Protein AF-A0A699S952-F1 (afdb_monomer_lite)

Foldseek 3Di:
DAQDPQDRQKDWDFAFQPDPGTFTAIFRAPPDDPPFDFDKAFAQDWWDFLDDDIDGDHWDADRNHTHRTYTDDCRRRHNDDDPNGTDTDDDPDDRNPDVCVVVVNDDDDDDDDDDDPVQPLCVDPVSVVVVCCVVVVDDDDDFDQVLQVPSDKDKAFDDQQDWFQFLVRDIDGHHRRFIFIHHPVRHGQARPPPTGGNRGD

Radius of gyration: 27.4 Å; chains: 1; bounding box: 62×29×68 Å

Structure (mmCIF, N/CA/C/O backbone):
data_AF-A0A699S952-F1
#
_entry.id   AF-A0A699S952-F1
#
loop_
_atom_site.group_PDB
_atom_site.id
_atom_site.type_symbol
_atom_site.label_atom_id
_atom_site.label_alt_id
_atom_site.label_comp_id
_atom_site.label_asym_id
_atom_site.label_entity_id
_atom_site.label_seq_id
_atom_site.pdbx_PDB_ins_code
_atom_site.Cartn_x
_atom_site.Cartn_y
_atom_site.Cartn_z
_atom_site.occupancy
_atom_site.B_iso_or_equiv
_atom_site.auth_seq_id
_atom_site.auth_comp_id
_atom_site.auth_asym_id
_atom_site.auth_atom_id
_atom_site.pdbx_PDB_model_num
ATOM 1 N N . CYS A 1 1 ? 8.117 -4.178 -30.382 1.00 77.56 1 CYS A N 1
ATOM 2 C CA . CYS A 1 1 ? 9.425 -4.611 -29.853 1.00 77.56 1 CYS A CA 1
ATOM 3 C C . CYS A 1 1 ? 10.262 -4.989 -31.058 1.00 77.56 1 CYS A C 1
ATOM 5 O O . CYS A 1 1 ? 9.908 -5.936 -31.749 1.00 77.56 1 CYS A O 1
ATOM 7 N N . GLU A 1 2 ? 11.278 -4.193 -31.359 1.00 83.31 2 GLU A N 1
ATOM 8 C CA . GLU A 1 2 ? 12.181 -4.394 -32.491 1.00 83.31 2 GLU A CA 1
ATOM 9 C C . GLU A 1 2 ? 13.610 -4.509 -31.973 1.00 83.31 2 GLU A C 1
ATOM 11 O O . GLU A 1 2 ? 13.933 -3.999 -30.901 1.00 83.31 2 GLU A O 1
ATOM 16 N N . ARG A 1 3 ? 14.484 -5.197 -32.705 1.00 81.38 3 ARG A N 1
ATOM 17 C CA . ARG A 1 3 ? 15.882 -5.331 -32.291 1.00 81.38 3 ARG A CA 1
ATOM 18 C C . ARG A 1 3 ? 16.623 -4.020 -32.544 1.00 81.38 3 ARG A C 1
ATOM 20 O O . ARG A 1 3 ? 16.385 -3.366 -33.556 1.00 81.38 3 ARG A O 1
ATOM 27 N N . HIS A 1 4 ? 17.502 -3.628 -31.627 1.00 77.00 4 HIS A N 1
ATOM 28 C CA . HIS A 1 4 ? 18.235 -2.375 -31.758 1.00 77.00 4 HIS A CA 1
ATOM 29 C C . HIS A 1 4 ? 19.193 -2.439 -32.968 1.00 77.00 4 HIS A C 1
ATOM 31 O O . HIS A 1 4 ? 19.982 -3.382 -33.049 1.00 77.00 4 HIS A O 1
ATOM 37 N N . PRO A 1 5 ? 19.185 -1.445 -33.879 1.00 73.88 5 PRO A N 1
ATOM 38 C CA . PRO A 1 5 ? 20.000 -1.469 -35.099 1.00 73.88 5 PRO A CA 1
ATOM 39 C C . PRO A 1 5 ? 21.510 -1.502 -34.810 1.00 73.88 5 PRO A C 1
ATOM 41 O O . PRO A 1 5 ? 22.248 -2.212 -35.481 1.00 73.88 5 PRO A O 1
ATOM 44 N N . ASP A 1 6 ? 21.952 -0.805 -33.757 1.00 73.94 6 ASP A N 1
ATOM 45 C CA . ASP A 1 6 ? 23.373 -0.699 -33.374 1.00 73.94 6 ASP A CA 1
ATOM 46 C C . ASP A 1 6 ? 23.796 -1.572 -32.163 1.00 73.94 6 ASP A C 1
ATOM 48 O O . ASP A 1 6 ? 24.836 -1.330 -31.531 1.00 73.94 6 ASP A O 1
ATOM 52 N N . ALA A 1 7 ? 22.980 -2.561 -31.759 1.00 74.00 7 ALA A N 1
ATOM 53 C CA . ALA A 1 7 ? 23.300 -3.420 -30.613 1.00 74.00 7 ALA A CA 1
ATOM 54 C C . ALA A 1 7 ? 22.602 -4.789 -30.628 1.00 74.00 7 ALA A C 1
ATOM 56 O O . ALA A 1 7 ? 21.398 -4.894 -30.414 1.00 74.00 7 ALA A O 1
ATOM 57 N N . ASP A 1 8 ? 23.393 -5.861 -30.711 1.00 71.75 8 ASP A N 1
ATOM 58 C CA . ASP A 1 8 ? 22.876 -7.234 -30.817 1.00 71.75 8 ASP A CA 1
ATOM 59 C C . ASP A 1 8 ? 22.094 -7.729 -29.593 1.00 71.75 8 ASP A C 1
ATOM 61 O O . ASP A 1 8 ? 21.298 -8.659 -29.718 1.00 71.75 8 ASP A O 1
ATOM 65 N N . LYS A 1 9 ? 22.321 -7.141 -28.412 1.00 79.75 9 LYS A N 1
ATOM 66 C CA . LYS A 1 9 ? 21.704 -7.553 -27.136 1.00 79.75 9 LYS A CA 1
ATOM 67 C C . LYS A 1 9 ? 20.637 -6.585 -26.615 1.00 79.75 9 LYS A C 1
ATOM 69 O O . LYS A 1 9 ? 20.183 -6.758 -25.492 1.00 79.75 9 LYS A O 1
ATOM 74 N N . LEU A 1 10 ? 20.275 -5.554 -27.382 1.00 85.75 10 LEU A N 1
ATOM 75 C CA . LEU A 1 10 ? 19.275 -4.570 -26.966 1.00 85.75 10 LEU A CA 1
ATOM 76 C C . LEU A 1 10 ? 18.056 -4.618 -27.884 1.00 85.75 10 LEU A C 1
ATOM 78 O O . LEU A 1 10 ? 18.164 -4.864 -29.087 1.00 85.75 10 LEU A O 1
ATOM 82 N N . SER A 1 11 ? 16.906 -4.316 -27.301 1.00 86.56 11 SER A N 1
ATOM 83 C CA . SER A 1 11 ? 15.621 -4.215 -27.976 1.00 86.56 11 SER A CA 1
ATOM 84 C C . SER A 1 11 ? 15.061 -2.807 -27.804 1.00 86.56 11 SER A C 1
ATOM 86 O O . SER A 1 11 ? 15.082 -2.236 -26.712 1.00 86.56 11 SER A O 1
ATOM 88 N N . LEU A 1 12 ? 14.546 -2.250 -28.894 1.00 88.94 12 LEU A N 1
ATOM 89 C CA . LEU A 1 12 ? 13.754 -1.032 -28.915 1.00 88.94 12 LEU A CA 1
ATOM 90 C C . LEU A 1 12 ? 12.292 -1.388 -28.665 1.00 88.94 12 LEU A C 1
ATOM 92 O O . LEU A 1 12 ? 11.650 -2.111 -29.434 1.00 88.94 12 LEU A O 1
ATOM 96 N N . THR A 1 13 ? 11.760 -0.881 -27.561 1.00 90.25 13 THR A N 1
ATOM 97 C CA . THR A 1 13 ? 10.376 -1.111 -27.160 1.00 90.25 13 THR A CA 1
ATOM 98 C C . THR A 1 13 ? 9.594 0.189 -27.177 1.00 90.25 13 THR A C 1
ATOM 100 O O . THR A 1 13 ? 10.124 1.263 -26.896 1.00 90.25 13 THR A O 1
ATOM 103 N N . THR A 1 14 ? 8.325 0.075 -27.545 1.00 90.06 14 THR A N 1
ATOM 104 C CA . THR A 1 14 ? 7.350 1.160 -27.505 1.00 90.06 14 THR A CA 1
ATOM 105 C C . THR A 1 14 ? 6.327 0.745 -26.464 1.00 90.06 14 THR A C 1
ATOM 107 O O . THR A 1 14 ? 5.677 -0.285 -26.643 1.00 90.06 14 THR A O 1
ATOM 110 N N . VAL A 1 15 ? 6.262 1.476 -25.354 1.00 90.31 15 VAL A N 1
ATOM 111 C CA . VAL A 1 15 ? 5.496 1.081 -24.168 1.00 90.31 15 VAL A CA 1
ATOM 112 C C . VAL A 1 15 ? 4.398 2.105 -23.908 1.00 90.31 15 VAL A C 1
ATOM 114 O O . VAL A 1 15 ? 4.660 3.309 -23.857 1.00 90.31 15 VAL A O 1
ATOM 117 N N . ALA A 1 16 ? 3.163 1.624 -23.772 1.00 89.69 16 ALA A N 1
ATOM 118 C CA . ALA A 1 16 ? 2.028 2.436 -23.361 1.00 89.69 16 ALA A CA 1
ATOM 119 C C . ALA A 1 16 ? 2.053 2.584 -21.834 1.00 89.69 16 ALA A C 1
ATOM 121 O O . ALA A 1 16 ? 2.090 1.594 -21.110 1.00 89.69 16 ALA A O 1
ATOM 122 N N . VAL A 1 17 ? 2.080 3.824 -21.350 1.00 86.12 17 VAL A N 1
ATOM 123 C CA . VAL A 1 17 ? 2.187 4.155 -19.915 1.00 86.12 17 VAL A CA 1
ATOM 124 C C . VAL A 1 17 ? 0.993 4.981 -19.424 1.00 86.12 17 VAL A C 1
ATOM 126 O O . VAL A 1 17 ? 1.075 5.613 -18.379 1.00 86.12 17 VAL A O 1
ATOM 129 N N . GLY A 1 18 ? -0.104 5.000 -20.189 1.00 83.25 18 GLY A N 1
ATOM 130 C CA . GLY A 1 18 ? -1.289 5.827 -19.924 1.00 83.25 18 GLY A CA 1
ATOM 131 C C . GLY A 1 18 ? -1.237 7.248 -20.508 1.00 83.25 18 GLY A C 1
ATOM 132 O O . GLY A 1 18 ? -2.235 7.957 -20.443 1.00 83.25 18 GLY A O 1
ATOM 133 N N . ASP A 1 19 ? -0.111 7.652 -21.107 1.00 81.69 19 ASP A N 1
ATOM 134 C CA . ASP A 1 19 ? 0.025 8.908 -21.864 1.00 81.69 19 ASP A CA 1
ATOM 135 C C . ASP A 1 19 ? -0.625 8.812 -23.265 1.00 81.69 19 ASP A C 1
ATOM 137 O O . ASP A 1 19 ? -0.704 7.727 -23.846 1.00 81.69 19 ASP A O 1
ATOM 141 N N . ASP A 1 20 ? -0.982 9.960 -23.866 1.00 77.38 20 ASP A N 1
ATOM 142 C CA . ASP A 1 20 ? -1.523 10.053 -25.242 1.00 77.38 20 ASP A CA 1
ATOM 143 C C . ASP A 1 20 ? -0.578 9.484 -26.319 1.00 77.38 20 ASP A C 1
ATOM 145 O O . ASP A 1 20 ? -1.016 9.075 -27.396 1.00 77.38 20 ASP A O 1
ATOM 149 N N . MET A 1 21 ? 0.734 9.474 -26.053 1.00 82.06 21 MET A N 1
ATOM 150 C CA . MET A 1 21 ? 1.743 8.911 -26.950 1.00 82.06 21 MET A CA 1
ATOM 151 C C . MET A 1 21 ? 2.579 7.854 -26.226 1.00 82.06 21 MET A C 1
ATOM 153 O O . MET A 1 21 ? 3.074 8.112 -25.125 1.00 82.06 21 MET A O 1
ATOM 157 N N . PRO A 1 22 ? 2.806 6.683 -26.845 1.00 86.44 22 PRO A N 1
ATOM 158 C CA . PRO A 1 22 ? 3.628 5.652 -26.242 1.00 86.44 22 PRO A CA 1
ATOM 159 C C . PRO A 1 22 ? 5.099 6.082 -26.203 1.00 86.44 22 PRO A C 1
ATOM 161 O O . PRO A 1 22 ? 5.612 6.744 -27.109 1.00 86.44 22 PRO A O 1
ATOM 164 N N . ARG A 1 23 ? 5.795 5.671 -25.145 1.00 89.00 23 ARG A N 1
ATOM 165 C CA . ARG A 1 23 ? 7.185 6.046 -24.869 1.00 89.00 23 ARG A CA 1
ATOM 166 C C . ARG A 1 23 ? 8.142 5.053 -25.518 1.00 89.00 23 ARG A C 1
ATOM 168 O O . ARG A 1 23 ? 7.885 3.848 -25.516 1.00 89.00 23 ARG A O 1
ATOM 175 N N . GLN A 1 24 ? 9.269 5.538 -26.036 1.00 89.44 24 GLN A N 1
ATOM 176 C CA . GLN A 1 24 ? 10.353 4.665 -26.492 1.00 89.44 24 GLN A CA 1
ATOM 177 C C . GLN A 1 24 ? 11.277 4.328 -25.319 1.00 89.44 24 GLN A C 1
ATOM 179 O O . GLN A 1 24 ? 11.798 5.225 -24.655 1.00 89.44 24 GLN A O 1
ATOM 184 N N . ILE A 1 25 ? 11.486 3.036 -25.072 1.00 91.31 25 ILE A N 1
ATOM 185 C CA . ILE A 1 25 ? 12.354 2.531 -24.006 1.00 91.31 25 ILE A CA 1
ATOM 186 C C . ILE A 1 25 ? 13.262 1.443 -24.577 1.00 91.31 25 ILE A C 1
ATOM 188 O O . ILE A 1 25 ? 12.811 0.532 -25.277 1.00 91.31 25 ILE A O 1
ATOM 192 N N . VAL A 1 26 ? 14.555 1.537 -24.284 1.00 90.12 26 VAL A N 1
ATOM 193 C CA . VAL A 1 26 ? 15.535 0.516 -24.664 1.00 90.12 26 VAL A CA 1
ATOM 194 C C . VAL A 1 26 ? 15.631 -0.503 -23.532 1.00 90.12 26 VAL A C 1
ATOM 196 O O . VAL A 1 26 ? 15.902 -0.136 -22.392 1.00 90.12 26 VAL A O 1
ATOM 199 N N . CYS A 1 27 ? 15.435 -1.783 -23.840 1.00 89.12 27 CYS A N 1
ATOM 200 C CA . CYS A 1 27 ? 15.526 -2.870 -22.867 1.00 89.12 27 CYS A CA 1
ATOM 201 C C . CYS A 1 27 ? 16.525 -3.931 -23.345 1.00 89.12 27 CYS A C 1
ATOM 203 O O . CYS A 1 27 ? 16.523 -4.309 -24.515 1.00 89.12 27 CYS A O 1
ATOM 205 N N . GLY A 1 28 ? 17.389 -4.403 -22.445 1.00 87.50 28 GLY A N 1
ATOM 206 C CA . GLY A 1 28 ? 18.362 -5.468 -22.720 1.00 87.50 28 GLY A CA 1
ATOM 207 C C . GLY A 1 28 ? 17.984 -6.834 -22.146 1.00 87.50 28 GLY A C 1
ATOM 208 O O . GLY A 1 28 ? 18.781 -7.766 -22.237 1.00 87.50 28 GLY A O 1
ATOM 209 N N . ALA A 1 29 ? 16.814 -6.958 -21.517 1.00 88.31 29 ALA A N 1
ATOM 210 C CA . ALA A 1 29 ? 16.422 -8.194 -20.857 1.00 88.31 29 ALA A CA 1
ATOM 211 C C . ALA A 1 29 ? 16.074 -9.286 -21.882 1.00 88.31 29 ALA A C 1
ATOM 213 O O . ALA A 1 29 ? 15.391 -9.010 -22.871 1.00 88.31 29 ALA A O 1
ATOM 214 N N . PRO A 1 30 ? 16.502 -10.540 -21.659 1.00 86.38 30 PRO A N 1
ATOM 215 C CA . PRO A 1 30 ? 16.327 -11.621 -22.630 1.00 86.38 30 PRO A CA 1
ATOM 216 C C . PRO A 1 30 ? 14.861 -12.040 -22.816 1.00 86.38 30 PRO A C 1
ATOM 218 O O . PRO A 1 30 ? 14.524 -12.649 -23.826 1.00 86.38 30 PRO A O 1
ATOM 221 N N . ASN A 1 31 ? 13.995 -11.722 -21.852 1.00 89.44 31 ASN A N 1
ATOM 222 C CA . ASN A 1 31 ? 12.581 -12.087 -21.825 1.00 89.44 31 ASN A CA 1
ATOM 223 C C . ASN A 1 31 ? 11.636 -10.984 -22.339 1.00 89.44 31 ASN A C 1
ATOM 225 O O . ASN A 1 31 ? 10.421 -11.170 -22.267 1.00 89.44 31 ASN A O 1
ATOM 229 N N . VAL A 1 32 ? 12.159 -9.861 -22.853 1.00 89.62 32 VAL A N 1
ATOM 230 C CA . VAL A 1 32 ? 11.332 -8.756 -23.365 1.00 89.62 32 VAL A CA 1
ATOM 231 C C . VAL A 1 32 ? 10.672 -9.111 -24.702 1.00 89.62 32 VAL A C 1
ATOM 233 O O . VAL A 1 32 ? 11.340 -9.425 -25.687 1.00 89.62 32 VAL A O 1
ATOM 236 N N . ALA A 1 33 ? 9.344 -9.027 -24.760 1.00 88.19 33 ALA A N 1
ATOM 237 C CA . ALA A 1 33 ? 8.546 -9.353 -25.938 1.00 88.19 33 ALA A CA 1
ATOM 238 C C . ALA A 1 33 ? 7.365 -8.385 -26.120 1.00 88.19 33 ALA A C 1
ATOM 240 O O . ALA A 1 33 ? 6.936 -7.696 -25.197 1.00 88.19 33 ALA A O 1
ATOM 241 N N . ALA A 1 34 ? 6.838 -8.310 -27.345 1.00 89.38 34 ALA A N 1
ATOM 242 C CA . ALA A 1 34 ? 5.641 -7.518 -27.620 1.00 89.38 34 ALA A CA 1
ATOM 243 C C . ALA A 1 34 ? 4.398 -8.155 -26.969 1.00 89.38 34 ALA A C 1
ATOM 245 O O . ALA A 1 34 ? 4.268 -9.376 -26.965 1.00 89.38 34 ALA A O 1
ATOM 246 N N . GLY A 1 35 ? 3.485 -7.325 -26.457 1.00 87.44 35 GLY A N 1
ATOM 247 C CA . GLY A 1 35 ? 2.235 -7.772 -25.825 1.00 87.44 35 GLY A CA 1
ATOM 248 C C . GLY A 1 35 ? 2.337 -8.095 -24.330 1.00 87.44 35 GLY A C 1
ATOM 249 O O . GLY A 1 35 ? 1.344 -8.495 -23.736 1.00 87.44 35 GLY A O 1
ATOM 250 N N . GLN A 1 36 ? 3.506 -7.914 -23.712 1.00 91.06 36 GLN A N 1
ATOM 251 C CA . GLN A 1 36 ? 3.684 -8.086 -22.269 1.00 91.06 36 GLN A CA 1
ATOM 252 C C . GLN A 1 36 ? 3.221 -6.846 -21.498 1.00 91.06 36 GLN A C 1
ATOM 254 O O . GLN A 1 36 ? 3.496 -5.718 -21.911 1.00 91.06 36 GLN A O 1
ATOM 259 N N . ARG A 1 37 ? 2.584 -7.059 -20.342 1.00 90.56 37 ARG A N 1
ATOM 260 C CA . ARG A 1 37 ? 2.402 -6.018 -19.323 1.00 90.56 37 ARG A CA 1
ATOM 261 C C . ARG A 1 37 ? 3.640 -5.998 -18.438 1.00 90.56 37 ARG A C 1
ATOM 263 O O . ARG A 1 37 ? 4.102 -7.049 -17.999 1.00 90.56 37 ARG A O 1
ATOM 270 N N . VAL A 1 38 ? 4.202 -4.818 -18.216 1.00 92.06 38 VAL A N 1
ATOM 271 C CA . VAL A 1 38 ? 5.496 -4.656 -17.544 1.00 92.06 38 VAL A CA 1
ATOM 272 C C . VAL A 1 38 ? 5.463 -3.464 -16.599 1.00 92.06 38 VAL A C 1
ATOM 274 O O . VAL A 1 38 ? 4.674 -2.538 -16.784 1.00 92.06 38 VAL A O 1
ATOM 277 N N . VAL A 1 39 ? 6.352 -3.466 -15.608 1.00 91.62 39 VAL A N 1
ATOM 278 C CA . VAL A 1 39 ? 6.568 -2.304 -14.738 1.00 91.62 39 VAL A CA 1
ATOM 279 C C . VAL A 1 39 ? 7.535 -1.340 -15.420 1.00 91.62 39 VAL A C 1
ATOM 281 O O . VAL A 1 39 ? 8.622 -1.737 -15.841 1.00 91.62 39 VAL A O 1
ATOM 284 N N . VAL A 1 40 ? 7.146 -0.069 -15.521 1.00 92.50 40 VAL A N 1
ATOM 285 C CA . VAL A 1 40 ? 7.959 0.984 -16.143 1.00 92.50 40 VAL A CA 1
ATOM 286 C C . VAL A 1 40 ? 8.291 2.067 -15.126 1.00 92.50 40 VAL A C 1
ATOM 288 O O . VAL A 1 40 ? 7.396 2.670 -14.537 1.00 92.50 40 VAL A O 1
ATOM 291 N N . ALA A 1 41 ? 9.577 2.371 -14.978 1.00 91.75 41 ALA A N 1
ATOM 292 C CA . ALA A 1 41 ? 10.049 3.551 -14.272 1.00 91.75 41 ALA A CA 1
ATOM 293 C C . ALA A 1 41 ? 10.219 4.718 -15.254 1.00 91.75 41 ALA A C 1
ATOM 295 O O . ALA A 1 41 ? 11.070 4.692 -16.150 1.00 91.75 41 ALA A O 1
ATOM 296 N N . LEU A 1 42 ? 9.384 5.744 -15.086 1.00 90.94 42 LEU A N 1
ATOM 297 C CA . LEU A 1 42 ? 9.403 6.961 -15.897 1.00 90.94 42 LEU A CA 1
ATOM 298 C C . LEU A 1 42 ? 10.560 7.892 -15.509 1.00 90.94 42 LEU A C 1
ATOM 300 O O . LEU A 1 42 ? 11.166 7.765 -14.442 1.00 90.94 42 LEU A O 1
ATOM 304 N N . GLU A 1 43 ? 10.855 8.868 -16.370 1.00 88.31 43 GLU A N 1
ATOM 305 C CA . GLU A 1 43 ? 11.811 9.927 -16.040 1.00 88.31 43 GLU A CA 1
ATOM 306 C C . GLU A 1 43 ? 11.451 10.604 -14.711 1.00 88.31 43 GLU A C 1
ATOM 308 O O . GLU A 1 43 ? 10.322 11.032 -14.482 1.00 88.31 43 GLU A O 1
ATOM 313 N N . GLY A 1 44 ? 12.446 10.733 -13.837 1.00 85.31 44 GLY A N 1
ATOM 314 C CA . GLY A 1 44 ? 12.286 11.348 -12.530 1.00 85.31 44 GLY A CA 1
ATOM 315 C C . GLY A 1 44 ? 11.906 10.376 -11.415 1.00 85.31 44 GLY A C 1
ATOM 316 O O . GLY A 1 44 ? 12.039 10.764 -10.253 1.00 85.3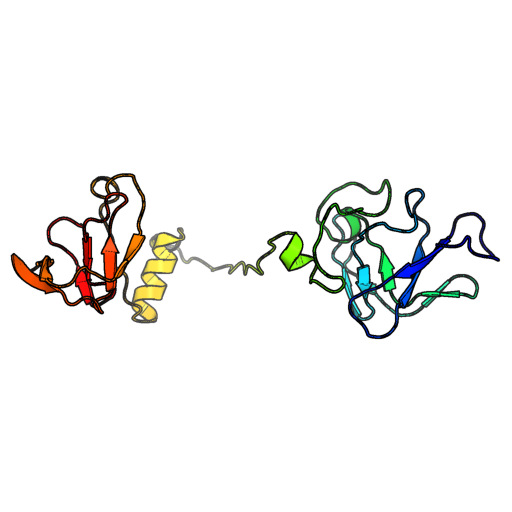1 44 GLY A O 1
ATOM 317 N N . ALA A 1 45 ? 11.525 9.133 -11.734 1.00 87.50 45 ALA A N 1
ATOM 318 C CA . ALA A 1 45 ? 11.298 8.094 -10.736 1.00 87.50 45 ALA A CA 1
ATOM 319 C C . ALA A 1 45 ? 12.596 7.779 -9.972 1.00 87.50 45 ALA A C 1
ATOM 321 O O . ALA A 1 45 ? 13.677 7.689 -10.565 1.00 87.50 45 ALA A O 1
ATOM 322 N N . MET A 1 46 ? 12.484 7.643 -8.651 1.00 88.12 46 MET A N 1
ATOM 323 C CA . MET A 1 46 ? 13.570 7.212 -7.773 1.00 88.12 46 MET A CA 1
ATOM 324 C C . MET A 1 46 ? 13.367 5.734 -7.454 1.00 88.12 46 MET A C 1
ATOM 326 O O . MET A 1 46 ? 12.335 5.366 -6.898 1.00 88.12 46 MET A O 1
ATOM 330 N N . LEU A 1 47 ? 14.325 4.902 -7.856 1.00 88.50 47 LEU A N 1
ATOM 331 C CA . LEU A 1 47 ? 14.291 3.462 -7.631 1.00 88.50 47 LEU A CA 1
ATOM 332 C C . LEU A 1 47 ? 15.168 3.095 -6.439 1.00 88.50 47 L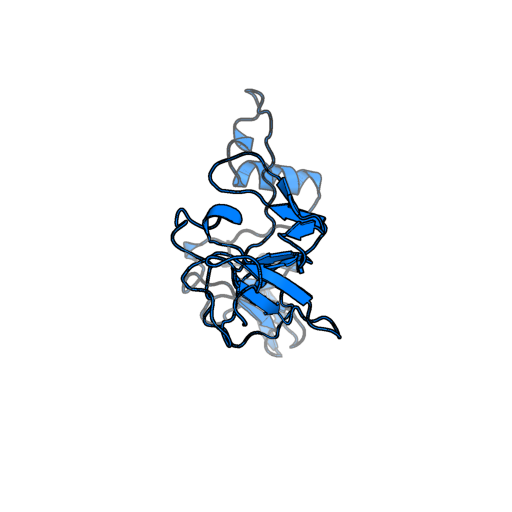EU A C 1
ATOM 334 O O . LEU A 1 47 ? 16.259 3.643 -6.263 1.00 88.50 47 LEU A O 1
ATOM 338 N N . HIS A 1 48 ? 14.669 2.157 -5.640 1.00 87.25 48 HIS A N 1
ATOM 339 C CA . HIS A 1 48 ? 15.321 1.634 -4.447 1.00 87.25 48 HIS A CA 1
ATOM 340 C C . HIS A 1 48 ? 15.566 0.135 -4.652 1.00 87.25 48 HIS A C 1
ATOM 342 O O . HIS A 1 48 ? 14.705 -0.673 -4.300 1.00 87.25 48 HIS A O 1
ATOM 348 N N . PRO A 1 49 ? 16.698 -0.246 -5.266 1.00 85.75 49 PRO A N 1
ATOM 349 C CA . PRO A 1 49 ? 16.989 -1.647 -5.520 1.00 85.75 49 PRO A CA 1
ATOM 350 C C . PRO A 1 49 ? 17.259 -2.407 -4.215 1.00 85.75 49 PRO A C 1
ATOM 352 O O . PRO A 1 49 ? 17.755 -1.837 -3.242 1.00 85.75 49 PRO A O 1
ATOM 355 N N . SER A 1 50 ? 17.008 -3.719 -4.208 1.00 81.31 50 SER A N 1
ATOM 356 C CA . SER A 1 50 ? 17.308 -4.593 -3.060 1.00 81.31 50 SER A CA 1
ATOM 357 C C . SER A 1 50 ? 18.805 -4.668 -2.740 1.00 81.31 50 SER A C 1
ATOM 359 O O . SER A 1 50 ? 19.188 -4.944 -1.604 1.00 81.31 50 SER A O 1
ATOM 361 N N . THR A 1 51 ? 19.660 -4.415 -3.733 1.00 74.94 51 THR A N 1
ATOM 362 C CA . THR A 1 51 ? 21.116 -4.360 -3.584 1.00 74.94 51 THR A CA 1
ATOM 363 C C . THR A 1 51 ? 21.675 -3.152 -4.333 1.00 74.94 51 THR A C 1
ATOM 365 O O . THR A 1 51 ? 21.693 -3.144 -5.562 1.00 74.94 51 THR A O 1
ATOM 368 N N . GLY A 1 52 ? 22.155 -2.139 -3.607 1.00 78.25 52 GLY A N 1
ATOM 369 C CA . GLY A 1 52 ? 22.784 -0.945 -4.184 1.00 78.25 52 GLY A CA 1
ATOM 370 C C . GLY A 1 52 ? 22.275 0.362 -3.580 1.00 78.25 52 GLY A C 1
ATOM 371 O O . GLY A 1 52 ? 21.445 0.362 -2.674 1.00 78.25 52 GLY A O 1
ATOM 372 N N . GLU A 1 53 ? 22.795 1.485 -4.075 1.00 82.62 53 GLU A N 1
ATOM 373 C CA . GLU A 1 53 ? 22.314 2.813 -3.689 1.00 82.62 53 GLU A CA 1
ATOM 374 C C . GLU A 1 53 ? 21.083 3.215 -4.520 1.00 82.62 53 GLU A C 1
ATOM 376 O O . GLU A 1 53 ? 21.018 2.891 -5.712 1.00 82.62 53 GLU A O 1
ATOM 381 N N . PRO A 1 54 ? 20.120 3.951 -3.934 1.00 88.25 54 PRO A N 1
ATOM 382 C CA . PRO A 1 54 ? 18.989 4.490 -4.677 1.00 88.25 54 PRO A CA 1
ATOM 383 C C . PRO A 1 54 ? 19.442 5.395 -5.824 1.00 88.25 54 PRO A C 1
ATOM 385 O O . PRO A 1 54 ? 20.311 6.253 -5.654 1.00 88.25 54 PRO A O 1
ATOM 388 N N . PHE A 1 55 ? 18.816 5.252 -6.991 1.00 88.38 55 PHE A N 1
ATOM 389 C CA . PHE A 1 55 ? 19.157 6.046 -8.169 1.00 88.38 55 PHE A CA 1
ATOM 390 C C . PHE A 1 55 ? 17.916 6.593 -8.873 1.00 88.38 55 PHE A C 1
ATOM 392 O O . PHE A 1 55 ? 16.817 6.049 -8.795 1.00 88.38 55 PHE A O 1
ATOM 399 N N . LYS A 1 56 ? 18.096 7.727 -9.558 1.00 89.88 56 LYS A N 1
ATOM 400 C CA . LYS A 1 56 ? 17.020 8.443 -10.251 1.00 89.88 56 LYS A CA 1
ATOM 401 C C . LYS A 1 56 ? 17.088 8.197 -11.754 1.00 89.88 56 LYS A C 1
ATOM 403 O O . LYS A 1 56 ? 18.137 8.418 -12.362 1.00 89.88 56 LYS A O 1
ATOM 408 N N . ILE A 1 57 ? 15.960 7.824 -12.354 1.00 91.19 57 ILE A N 1
ATOM 409 C CA . ILE A 1 57 ? 15.844 7.630 -13.801 1.00 91.19 57 ILE A CA 1
ATOM 410 C C . ILE A 1 57 ? 15.904 8.982 -14.513 1.00 91.19 57 ILE A C 1
ATOM 412 O O . ILE A 1 57 ? 15.193 9.929 -14.167 1.00 91.19 57 ILE A O 1
ATOM 416 N N . LYS A 1 58 ? 16.770 9.071 -15.523 1.00 86.56 58 LYS A N 1
ATOM 417 C CA . LYS A 1 58 ? 16.940 10.243 -16.388 1.00 86.56 58 LYS A CA 1
ATOM 418 C C . LYS A 1 58 ? 16.748 9.825 -17.838 1.00 86.56 58 LYS A C 1
ATOM 420 O O . LYS A 1 58 ? 17.159 8.724 -18.212 1.00 86.56 58 LYS A O 1
ATOM 425 N N . LYS A 1 59 ? 16.213 10.722 -18.671 1.00 85.38 59 LYS A N 1
ATOM 426 C CA . LYS A 1 59 ? 16.240 10.525 -20.124 1.00 85.38 59 LYS A CA 1
ATOM 427 C C . LYS A 1 59 ? 17.681 10.374 -20.597 1.00 85.38 59 LYS A C 1
ATOM 429 O O . LYS A 1 59 ? 18.540 11.204 -20.297 1.00 85.38 59 LYS A O 1
ATOM 434 N N . SER A 1 60 ? 17.947 9.307 -21.339 1.00 84.69 60 SER A N 1
ATOM 435 C CA . SER A 1 60 ? 19.278 9.029 -21.870 1.00 84.69 60 SER A CA 1
ATOM 436 C C . SER A 1 60 ? 19.202 8.511 -23.299 1.00 84.69 60 SER A C 1
ATOM 438 O O . SER A 1 60 ? 18.168 8.025 -23.757 1.00 84.69 60 SER A O 1
ATOM 440 N N . LYS A 1 61 ? 20.309 8.661 -24.030 1.00 84.81 61 LYS A N 1
ATOM 441 C CA . LYS A 1 61 ? 20.478 8.042 -25.342 1.00 84.81 61 LYS A CA 1
ATOM 442 C C . LYS A 1 61 ? 21.372 6.827 -25.186 1.00 84.81 61 LYS A C 1
ATOM 444 O O . LYS A 1 61 ? 22.534 6.965 -24.807 1.00 84.81 61 LYS A O 1
ATOM 449 N N . ILE A 1 62 ? 20.841 5.656 -25.502 1.00 79.88 62 ILE A N 1
ATOM 450 C CA . ILE A 1 62 ? 21.587 4.403 -25.466 1.00 79.88 62 ILE A CA 1
ATOM 451 C C . ILE A 1 62 ? 21.888 4.038 -26.914 1.00 79.88 62 ILE A C 1
ATOM 453 O O . ILE A 1 62 ? 20.979 3.769 -27.688 1.00 79.88 62 ILE A O 1
ATOM 457 N N . ARG A 1 63 ? 23.173 4.089 -27.287 1.00 74.69 63 ARG A N 1
ATOM 458 C CA . ARG A 1 63 ? 23.674 3.691 -28.618 1.00 74.69 63 ARG A CA 1
ATOM 459 C C . ARG A 1 63 ? 22.905 4.301 -29.803 1.00 74.69 63 ARG A C 1
ATOM 461 O O . ARG A 1 63 ? 22.702 3.643 -30.808 1.00 74.69 63 ARG A O 1
ATOM 468 N N . GLY A 1 64 ? 22.507 5.569 -29.690 1.00 75.56 64 GLY A N 1
ATOM 469 C CA . GLY A 1 64 ? 21.839 6.317 -30.764 1.00 75.56 64 GLY A CA 1
ATOM 470 C C . GLY A 1 64 ? 20.316 6.408 -30.632 1.00 75.56 64 GLY A C 1
ATOM 471 O O . GLY A 1 64 ? 19.742 7.380 -31.119 1.00 75.56 64 GLY A O 1
ATOM 472 N N . ALA A 1 65 ? 19.676 5.496 -29.896 1.00 82.12 65 ALA A N 1
ATOM 473 C CA . ALA A 1 65 ? 18.240 5.542 -29.632 1.00 82.12 65 ALA A CA 1
ATOM 474 C C . ALA A 1 65 ? 17.901 6.269 -28.322 1.00 82.12 65 ALA A C 1
ATOM 476 O O . ALA A 1 65 ? 18.670 6.237 -27.357 1.00 82.12 65 ALA A O 1
ATOM 477 N N . ALA A 1 66 ? 16.748 6.940 -28.285 1.00 84.75 66 ALA A N 1
ATOM 478 C CA . ALA A 1 66 ? 16.254 7.604 -27.084 1.00 84.75 66 ALA A CA 1
ATOM 479 C C . ALA A 1 66 ? 15.586 6.585 -26.147 1.00 84.75 66 ALA A C 1
ATOM 481 O O . ALA A 1 66 ? 14.797 5.757 -26.593 1.00 84.75 66 ALA A O 1
ATOM 482 N N . SER A 1 67 ? 15.886 6.661 -24.849 1.00 88.00 67 SER A N 1
ATOM 483 C CA . SER A 1 67 ? 15.187 5.904 -23.809 1.00 88.00 67 SER A CA 1
ATOM 484 C C . SER A 1 67 ? 14.543 6.881 -22.831 1.00 88.00 67 SER A C 1
ATOM 486 O O . SER A 1 67 ? 15.235 7.613 -22.116 1.00 88.00 67 SER A O 1
ATOM 488 N N . GLU A 1 68 ? 13.211 6.907 -22.819 1.00 89.25 68 GLU A N 1
ATOM 489 C CA . GLU A 1 68 ? 12.393 7.787 -21.975 1.00 89.25 68 GLU A CA 1
ATOM 490 C C . GLU A 1 68 ? 11.980 7.147 -20.639 1.00 89.25 68 GLU A C 1
ATOM 492 O O . GLU A 1 68 ? 11.058 7.611 -19.973 1.00 89.25 68 GLU A O 1
ATOM 497 N N . GLY A 1 69 ? 12.675 6.088 -20.237 1.00 90.06 69 GLY A N 1
ATOM 498 C CA . GLY A 1 69 ? 12.423 5.358 -19.004 1.00 90.06 69 GLY A CA 1
ATOM 499 C C . GLY A 1 69 ? 13.223 4.064 -18.955 1.00 90.06 69 GLY A C 1
ATOM 500 O O . GLY A 1 69 ? 14.172 3.876 -19.728 1.00 90.06 69 GLY A O 1
ATOM 501 N N . MET A 1 70 ? 12.812 3.180 -18.052 1.00 91.38 70 MET A N 1
ATOM 502 C CA . MET A 1 70 ? 13.386 1.855 -17.841 1.00 91.38 70 MET A CA 1
ATOM 503 C C . MET A 1 70 ? 12.267 0.842 -17.571 1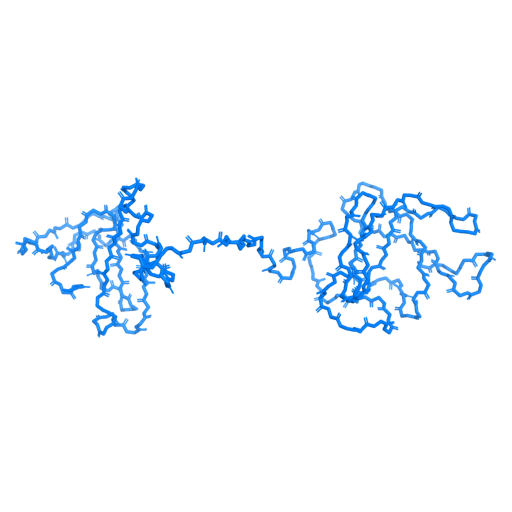.00 91.38 70 MET A C 1
ATOM 505 O O . MET A 1 70 ? 11.327 1.155 -16.845 1.00 91.38 70 MET A O 1
ATOM 509 N N . ILE A 1 71 ? 12.356 -0.354 -18.160 1.00 92.56 71 ILE A N 1
ATOM 510 C CA . ILE A 1 71 ? 11.486 -1.484 -17.796 1.00 92.56 71 ILE A CA 1
ATOM 511 C C . ILE A 1 71 ? 12.170 -2.228 -16.655 1.00 92.56 71 ILE A C 1
ATOM 513 O O . ILE A 1 71 ? 13.338 -2.585 -16.801 1.00 92.56 71 ILE A O 1
ATOM 517 N N . CYS A 1 72 ? 11.454 -2.442 -15.555 1.00 91.19 72 CYS A N 1
ATOM 518 C CA . CYS A 1 72 ? 12.052 -2.887 -14.303 1.00 91.19 72 CYS A CA 1
ATOM 519 C C . CYS A 1 72 ? 11.995 -4.406 -14.093 1.00 91.19 72 CYS A C 1
ATOM 521 O O . CYS A 1 72 ? 11.009 -5.071 -14.430 1.00 91.19 72 CYS A O 1
ATOM 523 N N . ALA A 1 73 ? 13.050 -4.936 -13.479 1.00 90.62 73 ALA A N 1
ATOM 524 C CA . ALA A 1 73 ? 13.081 -6.245 -12.829 1.00 90.62 73 ALA A CA 1
ATOM 525 C C . ALA A 1 73 ? 12.638 -6.151 -11.352 1.00 90.62 73 ALA A C 1
ATOM 527 O O . ALA A 1 73 ? 12.419 -5.058 -10.828 1.00 90.62 73 ALA A O 1
ATOM 528 N N . GLU A 1 74 ? 12.471 -7.293 -10.675 1.00 87.25 74 GLU A N 1
ATOM 529 C CA . GLU A 1 74 ? 11.968 -7.331 -9.289 1.00 87.25 74 GLU A CA 1
ATOM 530 C C . GLU A 1 74 ? 12.949 -6.733 -8.278 1.00 87.25 74 GLU A C 1
ATOM 532 O O . GLU A 1 74 ? 12.541 -6.069 -7.323 1.00 87.25 74 GLU A O 1
ATOM 537 N N . ASP A 1 75 ? 14.240 -6.966 -8.495 1.00 85.56 75 ASP A N 1
ATOM 538 C CA . ASP A 1 75 ? 15.327 -6.494 -7.645 1.00 85.56 75 ASP A CA 1
ATOM 539 C C . ASP A 1 75 ? 15.568 -4.988 -7.780 1.00 85.56 75 ASP A C 1
ATOM 541 O O . ASP A 1 75 ? 15.956 -4.336 -6.813 1.00 85.56 75 ASP A O 1
ATOM 545 N N . GLU A 1 76 ? 15.278 -4.413 -8.948 1.00 85.81 76 GLU A N 1
ATOM 546 C CA . GLU A 1 76 ? 15.429 -2.980 -9.227 1.00 85.81 76 GLU A CA 1
ATOM 547 C C . GLU A 1 76 ? 14.390 -2.111 -8.505 1.00 85.81 76 GLU A C 1
ATOM 549 O O . GLU A 1 76 ? 14.667 -0.955 -8.179 1.00 85.81 76 GLU A O 1
ATOM 554 N N . ILE A 1 77 ? 13.204 -2.666 -8.236 1.00 85.06 77 ILE A N 1
ATOM 555 C CA . ILE A 1 77 ? 12.104 -1.992 -7.521 1.00 85.06 77 ILE A CA 1
ATOM 556 C C . ILE A 1 77 ? 11.957 -2.458 -6.069 1.00 85.06 77 ILE A C 1
ATOM 558 O O . ILE A 1 77 ? 11.012 -2.057 -5.394 1.00 85.06 77 ILE A O 1
ATOM 562 N N . GLY A 1 78 ? 12.876 -3.297 -5.584 1.00 81.94 78 GLY A N 1
ATOM 563 C CA . GLY A 1 78 ? 12.904 -3.730 -4.188 1.00 81.94 78 GLY A CA 1
ATOM 564 C C . GLY A 1 78 ? 11.848 -4.778 -3.813 1.00 81.94 78 GLY A C 1
ATOM 565 O O . GLY A 1 78 ? 11.626 -5.005 -2.626 1.00 81.94 78 GLY A O 1
ATOM 566 N N . LEU A 1 79 ? 11.193 -5.410 -4.794 1.00 81.31 79 LEU A N 1
ATOM 567 C CA . LEU A 1 79 ? 10.125 -6.396 -4.570 1.00 81.31 79 LEU A CA 1
ATOM 568 C C . LEU A 1 79 ? 10.619 -7.845 -4.514 1.00 81.31 79 LEU A C 1
ATOM 570 O O . LEU A 1 79 ? 9.907 -8.711 -4.008 1.00 81.31 79 LEU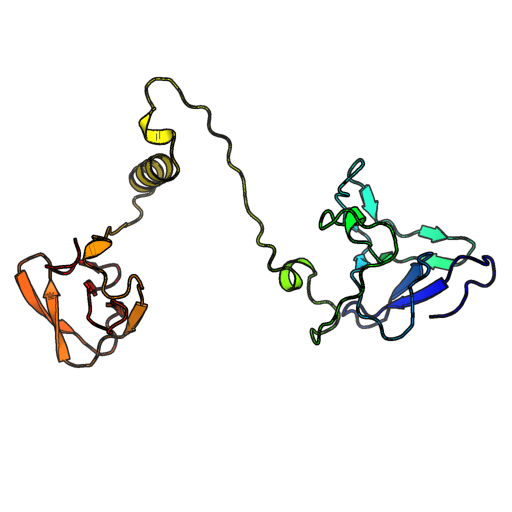 A O 1
ATOM 574 N N . GLY A 1 80 ? 11.821 -8.124 -5.018 1.00 80.31 80 GLY A N 1
ATOM 575 C CA . GLY A 1 80 ? 12.358 -9.478 -5.090 1.00 80.31 80 GLY A CA 1
ATOM 576 C C . GLY A 1 80 ? 13.876 -9.514 -5.230 1.00 80.31 80 GLY A C 1
ATOM 577 O O . GLY A 1 80 ? 14.552 -8.498 -5.148 1.00 80.31 80 GLY A O 1
ATOM 578 N N . GLN A 1 81 ? 14.424 -10.714 -5.427 1.00 78.12 81 GLN A N 1
ATOM 579 C CA . GLN A 1 81 ? 15.868 -10.934 -5.622 1.00 78.12 81 GLN A CA 1
ATOM 580 C C . GLN A 1 81 ? 16.211 -11.378 -7.053 1.00 78.12 81 GLN A C 1
ATOM 582 O O . GLN A 1 81 ? 17.370 -11.661 -7.359 1.00 78.12 81 GLN A O 1
ATOM 587 N N . SER A 1 82 ? 15.210 -11.508 -7.927 1.00 79.56 82 SER A N 1
ATOM 588 C CA . SER A 1 82 ? 15.401 -12.035 -9.274 1.00 79.56 82 SER A CA 1
ATOM 589 C C . SER A 1 82 ? 15.912 -10.958 -10.229 1.00 79.56 82 SER A C 1
ATOM 591 O O . SER A 1 82 ? 15.208 -9.989 -10.498 1.00 79.56 82 SER A O 1
ATOM 593 N N . HIS A 1 83 ? 17.097 -11.194 -10.802 1.00 78.06 83 HIS A N 1
ATOM 594 C CA . HIS A 1 83 ? 17.697 -10.383 -11.874 1.00 78.06 83 HIS A CA 1
ATOM 595 C C . HIS A 1 83 ? 17.713 -11.119 -13.232 1.00 78.06 83 HIS A C 1
ATOM 597 O O . HIS A 1 83 ? 18.471 -10.792 -14.144 1.00 78.06 83 HIS A O 1
ATOM 603 N N . ALA A 1 84 ? 16.924 -12.192 -13.374 1.00 77.69 84 ALA A N 1
ATOM 604 C CA . ALA A 1 84 ? 16.939 -13.033 -14.576 1.00 77.69 84 ALA A CA 1
ATOM 605 C C . ALA A 1 84 ? 16.325 -12.342 -15.812 1.00 77.69 84 ALA A C 1
ATOM 607 O O . ALA A 1 84 ? 16.552 -12.774 -16.946 1.00 77.69 84 ALA A O 1
ATOM 608 N N . GLY A 1 85 ? 15.550 -11.276 -15.607 1.00 84.12 85 GLY A N 1
ATOM 609 C CA . GLY A 1 85 ? 14.880 -10.527 -16.659 1.00 84.12 85 GLY A CA 1
ATOM 610 C C . GLY A 1 85 ? 13.874 -9.524 -16.101 1.00 84.12 85 GLY A C 1
ATOM 611 O O . GLY A 1 85 ? 13.766 -9.353 -14.890 1.00 84.12 85 GLY A O 1
ATOM 612 N N . ILE A 1 86 ? 13.127 -8.876 -16.996 1.00 89.94 86 ILE A N 1
ATOM 613 C CA . ILE A 1 86 ? 12.074 -7.931 -16.606 1.00 89.94 86 ILE A CA 1
ATOM 614 C C . ILE A 1 86 ? 10.915 -8.642 -15.913 1.00 89.94 86 ILE A C 1
ATOM 616 O O . ILE A 1 86 ? 10.624 -9.807 -16.202 1.00 89.94 86 ILE A O 1
ATOM 620 N N . MET A 1 87 ? 10.215 -7.906 -15.056 1.00 88.31 87 MET A N 1
ATOM 621 C CA . MET A 1 87 ? 8.982 -8.370 -14.443 1.00 88.31 87 MET A CA 1
ATOM 622 C C . MET A 1 87 ? 7.836 -8.305 -15.462 1.00 88.31 87 MET A C 1
ATOM 624 O O . MET A 1 87 ? 7.474 -7.229 -15.944 1.00 88.31 87 MET A O 1
ATOM 628 N N . VAL A 1 88 ? 7.269 -9.468 -15.788 1.00 89.69 88 VAL A N 1
ATOM 629 C CA . VAL A 1 88 ? 6.081 -9.588 -16.641 1.00 89.69 88 VAL A CA 1
ATOM 630 C C . VAL A 1 88 ? 4.873 -9.805 -15.742 1.00 89.69 88 VAL A C 1
ATOM 632 O O . VAL A 1 88 ? 4.861 -10.732 -14.934 1.00 89.69 88 VAL A O 1
ATOM 635 N N . LEU A 1 89 ? 3.875 -8.938 -15.874 1.00 87.44 89 LEU A N 1
ATOM 636 C CA . LEU A 1 89 ? 2.657 -8.962 -15.075 1.00 87.44 89 LEU A CA 1
ATOM 637 C C . LEU A 1 89 ? 1.540 -9.688 -15.824 1.00 87.44 89 LEU A C 1
ATOM 639 O O . LEU A 1 89 ? 1.390 -9.522 -17.035 1.00 87.44 89 LEU A O 1
ATOM 643 N N . ASP A 1 90 ? 0.733 -10.443 -15.086 1.00 87.62 90 ASP A N 1
ATOM 644 C CA . ASP A 1 90 ? -0.518 -11.018 -15.577 1.00 87.62 90 ASP A CA 1
ATOM 645 C C . ASP A 1 90 ? -1.677 -10.206 -14.991 1.00 87.62 90 ASP A C 1
ATOM 647 O O . ASP A 1 90 ? -2.066 -10.388 -13.837 1.00 87.62 90 ASP A O 1
ATOM 651 N N . THR A 1 91 ? -2.126 -9.192 -15.735 1.00 84.38 91 THR A N 1
ATOM 652 C CA . THR A 1 91 ? -3.139 -8.246 -15.260 1.00 84.38 91 THR A CA 1
ATOM 653 C C . THR A 1 91 ? -3.944 -7.626 -16.394 1.00 84.38 91 THR A C 1
ATOM 655 O O . THR A 1 91 ? -3.411 -7.296 -17.458 1.00 84.38 91 THR A O 1
ATOM 658 N N . ASP A 1 92 ? -5.228 -7.405 -16.115 1.00 84.56 92 ASP A N 1
ATOM 659 C CA . ASP A 1 92 ? -6.175 -6.710 -16.990 1.00 84.56 92 ASP A CA 1
ATOM 660 C C . ASP A 1 92 ? -6.285 -5.208 -16.674 1.00 84.56 92 ASP A C 1
ATOM 662 O O . ASP A 1 92 ? -7.112 -4.504 -17.258 1.00 84.56 92 ASP A O 1
ATOM 666 N N . LEU A 1 93 ? -5.463 -4.693 -15.751 1.00 84.69 93 LEU A N 1
ATOM 667 C CA . LEU A 1 93 ? -5.477 -3.276 -15.390 1.00 84.69 93 LEU A CA 1
ATOM 668 C C . LEU A 1 93 ? -5.137 -2.372 -16.594 1.00 84.69 93 LEU A C 1
ATOM 670 O O . LEU A 1 93 ? -4.355 -2.752 -17.482 1.00 84.69 93 LEU A O 1
ATOM 674 N N . PRO A 1 94 ? -5.717 -1.158 -16.652 1.00 86.62 94 PRO A N 1
ATOM 675 C CA . PRO A 1 94 ? -5.405 -0.207 -17.708 1.00 86.62 94 PRO A CA 1
ATOM 676 C C . PRO A 1 94 ? -3.945 0.256 -17.619 1.00 86.62 94 PRO A C 1
ATOM 678 O O . PRO A 1 94 ? -3.370 0.374 -16.531 1.00 86.62 94 PRO A O 1
ATOM 681 N N . ASP A 1 95 ? -3.346 0.533 -18.778 1.00 88.38 95 ASP A N 1
ATOM 682 C CA . ASP A 1 95 ? -1.994 1.092 -18.850 1.00 88.38 95 ASP A CA 1
ATOM 683 C C . ASP A 1 95 ? -1.936 2.445 -18.124 1.00 88.38 95 ASP A C 1
ATOM 685 O O . ASP A 1 95 ? -2.830 3.277 -18.270 1.00 88.38 95 ASP A O 1
ATOM 689 N N . GLY A 1 96 ? -0.878 2.659 -17.339 1.00 86.00 96 GLY A N 1
ATOM 690 C CA . GLY A 1 96 ? -0.711 3.855 -16.503 1.00 86.00 96 GLY A CA 1
ATOM 691 C C . GLY A 1 96 ? -1.207 3.714 -15.063 1.00 86.00 96 GLY A C 1
ATOM 692 O O . GLY A 1 96 ? -1.002 4.627 -14.264 1.00 86.00 96 GLY A O 1
ATOM 693 N N . THR A 1 97 ? -1.795 2.571 -14.695 1.00 87.62 97 THR A N 1
ATOM 694 C CA . THR A 1 97 ? -2.098 2.275 -13.286 1.00 87.62 97 THR A CA 1
ATOM 695 C C . THR A 1 97 ? -0.803 2.285 -12.457 1.00 87.62 97 THR A C 1
ATOM 697 O O . THR A 1 97 ? 0.164 1.621 -12.850 1.00 87.62 97 THR A O 1
ATOM 700 N N . PRO A 1 98 ? -0.739 3.009 -11.321 1.00 88.50 98 PRO A N 1
ATOM 701 C CA . PRO A 1 98 ? 0.442 3.011 -10.467 1.00 88.50 98 PRO A CA 1
ATOM 702 C C . PRO A 1 98 ? 0.810 1.596 -10.012 1.00 88.50 98 PRO A C 1
ATOM 704 O O . PRO A 1 98 ? -0.026 0.869 -9.480 1.00 88.50 98 PRO A O 1
ATOM 707 N N . ALA A 1 99 ? 2.085 1.218 -10.144 1.00 85.69 99 ALA A N 1
ATOM 708 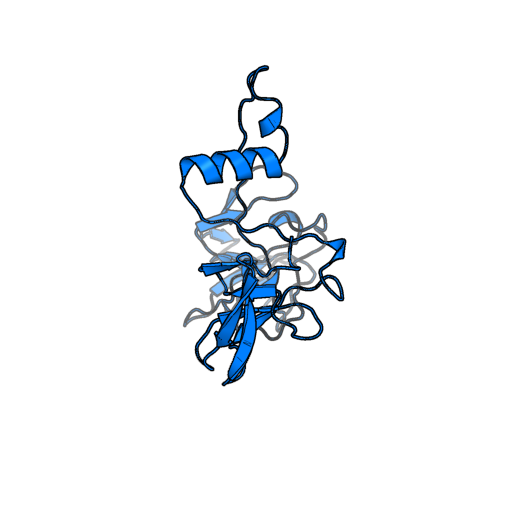C CA . ALA A 1 99 ? 2.554 -0.104 -9.717 1.00 85.69 99 ALA A CA 1
ATOM 709 C C . ALA A 1 99 ? 2.260 -0.379 -8.227 1.00 85.69 99 ALA A C 1
ATOM 711 O O . ALA A 1 99 ? 1.950 -1.508 -7.860 1.00 85.69 99 ALA A O 1
ATOM 712 N N . ALA A 1 100 ? 2.284 0.657 -7.381 1.00 84.69 100 ALA A N 1
ATOM 713 C CA . ALA A 1 100 ? 1.927 0.550 -5.967 1.00 84.69 100 ALA A CA 1
ATOM 714 C C . ALA A 1 100 ? 0.493 0.033 -5.747 1.00 84.69 100 ALA A C 1
ATOM 716 O O . ALA A 1 100 ? 0.271 -0.773 -4.850 1.00 84.69 100 ALA A O 1
ATOM 717 N N . GLU A 1 101 ? -0.461 0.438 -6.590 1.00 84.12 101 GLU A N 1
ATOM 718 C CA . GLU A 1 101 ? -1.850 -0.024 -6.509 1.00 84.12 101 GLU A CA 1
ATOM 719 C C . GLU A 1 101 ? -1.967 -1.499 -6.906 1.00 84.12 101 GLU A C 1
ATOM 721 O O . GLU A 1 101 ? -2.629 -2.270 -6.216 1.00 84.12 101 GLU A O 1
ATOM 726 N N . TYR A 1 102 ? -1.249 -1.919 -7.954 1.00 83.56 102 TYR A N 1
ATOM 727 C CA . TYR A 1 102 ? -1.215 -3.321 -8.380 1.00 83.56 102 TYR A CA 1
ATOM 728 C C . TYR A 1 102 ? -0.653 -4.255 -7.297 1.00 83.56 102 TYR A C 1
ATOM 730 O O . TYR A 1 102 ? -1.205 -5.326 -7.057 1.00 83.56 102 TYR A O 1
ATOM 738 N N . PHE A 1 103 ? 0.414 -3.843 -6.607 1.00 82.19 103 PHE A N 1
ATOM 739 C CA . PHE A 1 103 ? 1.007 -4.629 -5.520 1.00 82.19 103 PHE A CA 1
ATOM 740 C C . PHE A 1 103 ? 0.299 -4.452 -4.169 1.00 82.19 103 PHE A C 1
ATOM 742 O O . PHE A 1 103 ? 0.712 -5.065 -3.186 1.00 82.19 103 PHE A O 1
ATOM 749 N N . GLY A 1 104 ? -0.745 -3.618 -4.090 1.00 78.69 104 GLY A N 1
ATOM 750 C CA . GLY A 1 104 ? -1.411 -3.296 -2.827 1.00 78.69 104 GLY A CA 1
ATOM 751 C C . GLY A 1 104 ? -0.476 -2.640 -1.804 1.00 78.69 104 GLY A C 1
ATOM 752 O O . GLY A 1 104 ? -0.682 -2.780 -0.599 1.00 78.69 104 GLY A O 1
ATOM 753 N N . LEU A 1 105 ? 0.569 -1.951 -2.272 1.00 78.94 105 LEU A N 1
ATOM 754 C CA . LEU A 1 105 ? 1.522 -1.251 -1.420 1.00 78.94 105 LEU A CA 1
ATOM 755 C C . LEU A 1 105 ? 0.896 0.056 -0.938 1.00 78.94 105 LEU A C 1
ATOM 757 O O . LEU A 1 105 ? 0.771 1.025 -1.688 1.00 78.94 105 LEU A O 1
ATOM 761 N N . GLY A 1 106 ? 0.519 0.084 0.336 1.00 68.25 106 GLY A N 1
ATOM 762 C CA . GLY A 1 106 ? 0.252 1.328 1.047 1.00 68.25 106 GLY A CA 1
ATOM 763 C C . GLY A 1 106 ? 1.562 2.004 1.448 1.00 68.25 106 GLY A C 1
ATOM 764 O O . GLY A 1 106 ? 2.533 1.334 1.793 1.00 68.25 106 GLY A O 1
ATOM 765 N N . SER A 1 107 ? 1.594 3.336 1.432 1.00 69.69 107 SER A N 1
ATOM 766 C CA . SER A 1 107 ? 2.649 4.069 2.129 1.00 69.69 107 SER A CA 1
ATOM 767 C C . SER A 1 107 ? 2.428 3.918 3.631 1.00 69.69 107 SER A C 1
ATOM 769 O O . SER A 1 107 ? 1.439 4.439 4.151 1.00 69.69 107 SER A O 1
ATOM 771 N N . ASP A 1 108 ? 3.330 3.223 4.315 1.00 72.06 108 ASP A N 1
ATOM 772 C CA . ASP A 1 108 ? 3.377 3.216 5.775 1.00 72.06 108 ASP A CA 1
ATOM 773 C C . ASP A 1 108 ? 4.482 4.158 6.269 1.00 72.06 108 ASP A C 1
ATOM 775 O O . ASP A 1 108 ? 5.407 4.506 5.532 1.00 72.06 108 ASP A O 1
ATOM 779 N N . THR A 1 109 ? 4.361 4.627 7.504 1.00 77.06 109 THR A N 1
ATOM 780 C CA . THR A 1 109 ? 5.359 5.479 8.151 1.00 77.06 109 THR A CA 1
ATOM 781 C C . THR A 1 109 ? 5.785 4.836 9.457 1.00 77.06 109 THR A C 1
ATOM 783 O O . THR A 1 109 ? 4.996 4.718 10.390 1.00 77.06 109 THR A O 1
ATOM 786 N N . GLU A 1 110 ? 7.061 4.475 9.544 1.00 78.88 110 GLU A N 1
ATOM 787 C CA . GLU A 1 110 ? 7.660 4.022 10.792 1.00 78.88 110 GLU A CA 1
ATOM 788 C C . GLU A 1 110 ? 8.086 5.239 11.623 1.00 78.88 110 GLU A C 1
ATOM 790 O O . GLU A 1 110 ? 8.895 6.061 11.191 1.00 78.88 110 GLU A O 1
ATOM 795 N N . ILE A 1 111 ? 7.501 5.383 12.813 1.00 83.69 111 ILE A N 1
ATOM 796 C CA . ILE A 1 111 ? 7.814 6.469 13.745 1.00 83.69 111 ILE A CA 1
ATOM 797 C C . ILE A 1 111 ? 8.642 5.890 14.888 1.00 83.69 111 ILE A C 1
ATOM 799 O O . ILE A 1 111 ? 8.118 5.180 15.747 1.00 83.69 111 ILE A O 1
ATOM 803 N N . GLU A 1 112 ? 9.927 6.233 14.929 1.00 86.12 112 GLU A N 1
ATOM 804 C CA . GLU A 1 112 ? 10.792 5.887 16.052 1.00 86.12 112 GLU A CA 1
ATOM 805 C C . GLU A 1 112 ? 10.572 6.868 17.212 1.00 86.12 112 GLU A C 1
ATOM 807 O O . GLU A 1 112 ? 10.706 8.086 17.066 1.00 86.12 112 GLU A O 1
ATOM 812 N N . ILE A 1 113 ? 10.230 6.331 18.383 1.00 84.06 113 ILE A N 1
ATOM 813 C CA . ILE A 1 113 ? 10.031 7.109 19.606 1.00 84.06 113 ILE A CA 1
ATOM 814 C C . ILE A 1 113 ? 11.109 6.775 20.636 1.00 84.06 113 ILE A C 1
ATOM 816 O O . ILE A 1 113 ? 11.359 5.617 20.961 1.00 84.06 113 ILE A O 1
ATOM 820 N N . GLY A 1 114 ? 11.733 7.809 21.200 1.00 86.12 114 GLY A N 1
ATOM 821 C CA . GLY A 1 114 ? 12.646 7.648 22.328 1.00 86.12 114 GLY A CA 1
ATOM 822 C C . GLY A 1 114 ? 11.866 7.426 23.622 1.00 86.12 114 GLY A C 1
ATOM 823 O O . GLY A 1 114 ? 11.225 8.353 24.119 1.00 86.12 114 GLY A O 1
ATOM 824 N N . LEU A 1 115 ? 11.926 6.219 24.187 1.00 86.12 115 LEU A N 1
ATOM 825 C CA . LEU A 1 115 ? 11.294 5.926 25.475 1.00 86.12 115 LEU A CA 1
ATOM 826 C C . LEU A 1 115 ? 12.223 6.259 26.643 1.00 86.12 115 LEU A C 1
ATOM 828 O O . LEU A 1 115 ? 13.319 5.714 26.774 1.00 86.12 115 LEU A O 1
ATOM 832 N N . THR A 1 116 ? 11.743 7.100 27.553 1.00 88.38 116 THR A N 1
ATOM 833 C CA . THR A 1 116 ? 12.359 7.292 28.868 1.00 88.38 116 THR A CA 1
ATOM 834 C C . THR A 1 116 ? 11.906 6.192 29.845 1.00 88.38 116 THR A C 1
ATOM 836 O O . THR A 1 116 ? 10.784 5.693 29.721 1.00 88.38 116 THR A O 1
ATOM 839 N N . PRO A 1 117 ? 12.711 5.816 30.863 1.00 88.94 117 PRO A N 1
ATOM 840 C CA . PRO A 1 117 ? 12.394 4.688 31.756 1.00 88.94 117 PRO A CA 1
ATOM 841 C C . PRO A 1 117 ? 11.051 4.780 32.502 1.00 88.94 117 PRO A C 1
ATOM 843 O O . PRO A 1 117 ? 10.495 3.767 32.913 1.00 88.94 117 PRO A O 1
ATOM 846 N N . ASN A 1 118 ? 10.511 5.987 32.681 1.00 87.94 118 ASN A N 1
ATOM 847 C CA . ASN A 1 118 ? 9.215 6.236 33.316 1.00 87.94 118 ASN A CA 1
ATOM 848 C C . ASN A 1 118 ? 7.999 5.989 32.399 1.00 87.94 118 ASN A C 1
ATOM 850 O O . ASN A 1 118 ? 6.877 6.074 32.891 1.00 87.94 118 ASN A O 1
ATOM 854 N N . ARG A 1 119 ? 8.191 5.716 31.099 1.00 85.81 119 ARG A N 1
ATOM 855 C CA . ARG A 1 119 ? 7.121 5.522 30.100 1.00 85.81 119 ARG A CA 1
ATOM 856 C C . ARG A 1 119 ? 7.063 4.091 29.555 1.00 85.81 119 ARG A C 1
ATOM 858 O O . ARG A 1 119 ? 6.898 3.874 28.357 1.00 85.81 119 ARG A O 1
ATOM 865 N N . ALA A 1 120 ? 7.199 3.098 30.436 1.00 88.56 120 ALA A N 1
ATOM 866 C CA . ALA A 1 120 ? 7.100 1.682 30.063 1.00 88.56 120 ALA A CA 1
ATOM 867 C C . ALA A 1 120 ? 5.734 1.314 29.446 1.00 88.56 120 ALA A C 1
ATOM 869 O O . ALA A 1 120 ? 5.639 0.372 28.664 1.00 88.56 120 ALA A O 1
ATOM 870 N N . ASP A 1 121 ? 4.685 2.083 29.754 1.00 83.88 121 ASP A N 1
ATOM 871 C CA . ASP A 1 121 ? 3.364 1.973 29.138 1.00 83.88 121 ASP A CA 1
ATOM 872 C C . ASP A 1 121 ? 3.412 2.161 27.615 1.00 83.88 121 ASP A C 1
ATOM 874 O O . ASP A 1 121 ? 2.738 1.424 26.900 1.00 83.88 121 ASP A O 1
ATOM 878 N N . ALA A 1 122 ? 4.253 3.071 27.113 1.00 87.00 122 ALA A N 1
ATOM 879 C CA . ALA A 1 122 ? 4.388 3.394 25.693 1.00 87.00 122 ALA A CA 1
ATOM 880 C C . ALA A 1 122 ? 5.257 2.393 24.905 1.00 87.00 122 ALA A C 1
ATOM 882 O O . ALA A 1 122 ? 5.456 2.569 23.708 1.00 87.00 122 ALA A O 1
ATOM 883 N N . ALA A 1 123 ? 5.750 1.318 25.533 1.00 89.88 123 ALA A N 1
ATOM 884 C CA . ALA A 1 123 ? 6.564 0.288 24.872 1.00 89.88 123 ALA A CA 1
ATOM 885 C C . ALA A 1 123 ? 5.738 -0.689 24.009 1.00 89.88 123 ALA A C 1
ATOM 887 O O . ALA A 1 123 ? 6.213 -1.753 23.620 1.00 89.88 123 ALA A O 1
ATOM 888 N N . SER A 1 124 ? 4.475 -0.360 23.739 1.00 90.62 124 SER A N 1
ATOM 889 C CA . SER A 1 124 ? 3.567 -1.154 22.919 1.00 90.62 124 SER A CA 1
ATOM 890 C C . SER A 1 124 ? 2.689 -0.248 22.063 1.00 90.62 124 SER A C 1
ATOM 892 O O . SER A 1 124 ? 2.341 0.858 22.481 1.00 90.62 124 SER A O 1
ATOM 894 N N . HIS A 1 125 ? 2.246 -0.757 20.909 1.00 87.19 125 HIS A N 1
ATOM 895 C CA . HIS A 1 125 ? 1.282 -0.075 20.037 1.00 87.19 125 HIS A CA 1
ATOM 896 C C . HIS A 1 125 ? 0.041 0.401 20.805 1.00 87.19 125 HIS A C 1
ATOM 898 O O . HIS A 1 125 ? -0.429 1.519 20.607 1.00 87.19 125 HIS A O 1
ATOM 904 N N . TYR A 1 126 ? -0.461 -0.421 21.732 1.00 86.25 126 TYR A N 1
ATOM 905 C CA . TYR A 1 126 ? -1.616 -0.078 22.557 1.00 86.25 126 TYR A CA 1
ATOM 906 C C . TYR A 1 126 ? -1.345 1.112 23.485 1.00 86.25 126 TYR A C 1
ATOM 908 O O . TYR A 1 126 ? -2.182 2.003 23.610 1.00 86.25 126 TYR A O 1
ATOM 916 N N . GLY A 1 127 ? -0.177 1.145 24.127 1.00 89.44 127 GLY A N 1
ATOM 917 C CA . GLY A 1 127 ? 0.219 2.242 25.003 1.00 89.44 127 GLY A CA 1
ATOM 918 C C . GLY A 1 127 ? 0.371 3.566 24.269 1.00 89.44 127 GLY A C 1
ATOM 919 O O . GLY A 1 127 ? -0.191 4.572 24.698 1.00 89.44 127 GLY A O 1
ATOM 920 N N . VAL A 1 128 ? 1.050 3.544 23.118 1.00 89.19 128 VAL A N 1
ATOM 921 C CA . VAL A 1 128 ? 1.191 4.722 22.251 1.00 89.19 128 VAL A CA 1
ATOM 922 C C . VAL A 1 128 ? -0.181 5.203 21.777 1.00 89.19 128 VAL A C 1
ATOM 924 O O . VAL A 1 128 ? -0.498 6.382 21.913 1.00 89.19 128 VAL A O 1
ATOM 927 N N . ALA A 1 129 ? -1.044 4.297 21.306 1.00 86.88 129 ALA A N 1
ATOM 928 C CA . ALA A 1 129 ? -2.401 4.642 20.886 1.00 86.88 129 ALA A CA 1
ATOM 929 C C . ALA A 1 129 ? -3.242 5.226 22.036 1.00 86.88 129 ALA A C 1
ATOM 931 O O . ALA A 1 129 ? -3.997 6.178 21.834 1.00 86.88 129 ALA A O 1
ATOM 932 N N . ARG A 1 130 ? -3.100 4.698 23.259 1.00 86.38 130 ARG A N 1
ATOM 933 C CA . ARG A 1 130 ? -3.784 5.213 24.453 1.00 86.38 130 ARG A CA 1
ATOM 934 C C . ARG A 1 130 ? -3.326 6.627 24.813 1.00 86.38 130 ARG A C 1
ATOM 936 O O . ARG A 1 130 ? -4.168 7.441 25.191 1.00 86.38 130 ARG A O 1
ATOM 943 N N . GLU A 1 131 ? -2.035 6.918 24.693 1.00 87.25 131 GLU A N 1
ATOM 944 C CA . GLU A 1 131 ? -1.499 8.261 24.927 1.00 87.25 131 GLU A CA 1
ATOM 945 C C . GLU A 1 131 ? -1.973 9.240 23.848 1.00 87.25 131 GLU A C 1
ATOM 947 O O . GLU A 1 131 ? -2.487 10.312 24.165 1.00 87.25 131 GLU A O 1
ATOM 952 N N . LEU A 1 132 ? -1.887 8.844 22.572 1.00 85.25 132 LEU A N 1
ATOM 953 C CA . LEU A 1 132 ? -2.388 9.638 21.448 1.00 85.25 132 LEU A CA 1
ATOM 954 C C . LEU A 1 132 ? -3.878 9.938 21.602 1.00 85.25 132 LEU A C 1
ATOM 956 O O . LEU A 1 132 ? -4.304 11.063 21.366 1.00 85.25 132 LEU A O 1
ATOM 960 N N . ARG A 1 133 ? -4.670 8.973 22.075 1.00 82.44 133 ARG A N 1
ATOM 961 C CA . ARG A 1 133 ? -6.080 9.186 22.414 1.00 82.44 133 ARG A CA 1
ATOM 962 C C . ARG A 1 133 ? -6.251 10.275 23.469 1.00 82.44 133 ARG A C 1
ATOM 964 O O . ARG A 1 133 ? -7.095 11.151 23.298 1.00 82.44 133 ARG A O 1
ATOM 971 N N . ALA A 1 134 ? -5.497 10.198 24.566 1.00 84.38 134 ALA A N 1
ATOM 972 C CA . ALA A 1 134 ? -5.579 11.178 25.644 1.00 84.38 134 ALA A CA 1
ATOM 973 C C . ALA A 1 134 ? -5.177 12.583 25.162 1.00 84.38 134 ALA A C 1
ATOM 975 O O . ALA A 1 134 ? -5.816 13.559 25.544 1.00 84.38 134 ALA A O 1
ATOM 976 N N . LEU A 1 135 ? -4.170 12.669 24.287 1.00 84.50 135 LEU A N 1
ATOM 977 C CA . LEU A 1 135 ? -3.678 13.921 23.716 1.00 84.50 135 LEU A CA 1
ATOM 978 C C . LEU A 1 135 ? -4.635 14.528 22.677 1.00 84.50 135 LEU A C 1
ATOM 980 O O . LEU A 1 135 ? -4.888 15.728 22.701 1.00 84.50 135 LEU A O 1
ATOM 984 N N . LEU A 1 136 ? -5.148 13.711 21.754 1.00 84.94 136 LEU A N 1
ATOM 985 C CA . LEU A 1 136 ? -5.950 14.156 20.608 1.00 84.94 136 LEU A CA 1
ATOM 986 C C . LEU A 1 136 ? -7.449 14.246 20.918 1.00 84.94 136 LEU A C 1
ATOM 988 O O . LEU A 1 136 ? -8.211 14.766 20.106 1.00 84.94 136 LEU A O 1
ATOM 992 N N . GLY A 1 137 ? -7.897 13.703 22.054 1.00 76.81 137 GLY A N 1
ATOM 993 C CA . GLY A 1 137 ? -9.315 13.654 22.414 1.00 76.81 137 GLY A CA 1
ATOM 994 C C . GLY A 1 137 ? -10.157 12.771 21.486 1.00 76.81 137 GLY A C 1
ATOM 995 O O . GLY A 1 137 ? -11.379 12.911 21.456 1.00 76.81 137 GLY A O 1
ATOM 996 N N . GLN A 1 138 ? -9.533 11.871 20.718 1.00 72.25 138 GLN A N 1
ATOM 997 C CA . GLN A 1 138 ? -10.247 11.004 19.783 1.00 72.25 138 GLN A CA 1
ATOM 998 C C . GLN A 1 138 ? -11.107 9.974 20.541 1.00 72.25 138 GLN A C 1
ATOM 1000 O O . GLN A 1 138 ? -10.595 9.264 21.417 1.00 72.25 138 GLN A O 1
ATOM 1005 N N . PRO A 1 139 ? -12.411 9.857 20.234 1.00 68.31 139 PRO A N 1
ATOM 1006 C CA . PRO A 1 139 ? -13.267 8.877 20.881 1.00 68.31 139 PRO A CA 1
ATOM 1007 C C . PRO A 1 139 ? -12.867 7.461 20.450 1.00 68.31 139 PRO A C 1
ATOM 1009 O O . PRO A 1 139 ? -12.813 7.142 19.266 1.00 68.31 139 PRO A O 1
ATOM 1012 N N . LEU A 1 140 ? -12.605 6.605 21.436 1.00 72.06 140 LEU A N 1
ATOM 1013 C CA . LEU A 1 140 ? -12.356 5.175 21.263 1.00 72.06 140 LEU A CA 1
ATOM 1014 C C . LEU A 1 140 ? -13.355 4.404 22.119 1.00 72.06 140 LEU A C 1
ATOM 1016 O O . LEU A 1 140 ? -13.643 4.798 23.253 1.00 72.06 140 LEU A O 1
ATOM 1020 N N . HIS A 1 141 ? -13.850 3.297 21.577 1.00 77.69 141 HIS A N 1
ATOM 1021 C CA . HIS A 1 141 ? -14.719 2.361 22.274 1.00 77.69 141 HIS A CA 1
ATOM 1022 C C . HIS A 1 141 ? -14.078 0.976 22.221 1.00 77.69 141 HIS A C 1
ATOM 1024 O O . HIS A 1 141 ? -13.638 0.541 21.158 1.00 77.69 141 HIS A O 1
ATOM 1030 N N . ALA A 1 142 ? -13.979 0.320 23.373 1.00 81.25 142 ALA A N 1
ATOM 1031 C CA . ALA A 1 142 ? -13.444 -1.029 23.480 1.00 81.25 142 ALA A CA 1
ATOM 1032 C C . ALA A 1 142 ? -14.604 -2.017 23.610 1.00 81.25 142 ALA A C 1
ATOM 1034 O O . ALA A 1 142 ? -15.587 -1.718 24.283 1.00 81.25 142 ALA A O 1
ATOM 1035 N N . PHE A 1 143 ? -14.457 -3.176 22.976 1.00 83.19 143 PHE A N 1
ATOM 1036 C CA . PHE A 1 143 ? -15.403 -4.281 23.055 1.00 83.19 143 PHE A CA 1
ATOM 1037 C C . PHE A 1 143 ? -14.725 -5.487 23.708 1.00 83.19 143 PHE A C 1
ATOM 1039 O O . PHE A 1 143 ? -13.539 -5.725 23.457 1.00 83.19 143 PHE A O 1
ATOM 1046 N N . ASP A 1 144 ? -15.457 -6.265 24.508 1.00 84.56 144 ASP A N 1
ATOM 1047 C CA . ASP A 1 144 ? -14.963 -7.565 24.973 1.00 84.56 144 ASP A CA 1
ATOM 1048 C C . ASP A 1 144 ? -14.950 -8.540 23.793 1.00 84.56 144 ASP A C 1
ATOM 1050 O O . ASP A 1 144 ? -15.997 -8.974 23.311 1.00 84.56 144 ASP A O 1
ATOM 1054 N N . ALA A 1 145 ? -13.752 -8.891 23.321 1.00 84.38 145 ALA A N 1
ATOM 1055 C CA . ALA A 1 145 ? -13.568 -9.760 22.165 1.00 84.38 145 ALA A CA 1
ATOM 1056 C C . ALA A 1 145 ? -14.273 -11.121 22.311 1.00 84.38 145 ALA A C 1
ATOM 1058 O O . ALA A 1 145 ? -14.703 -11.685 21.306 1.00 84.38 145 ALA A O 1
ATOM 1059 N N . ASN A 1 146 ? -14.440 -11.629 23.539 1.00 86.38 146 ASN A N 1
ATOM 1060 C CA . ASN A 1 146 ? -15.133 -12.896 23.788 1.00 86.38 146 ASN A CA 1
ATOM 1061 C C . ASN A 1 146 ? -16.656 -12.786 23.626 1.00 86.38 146 ASN A C 1
ATOM 1063 O O . ASN A 1 146 ? -17.325 -13.800 23.438 1.00 86.38 146 ASN A O 1
ATOM 1067 N N . GLN A 1 147 ? -17.203 -11.572 23.697 1.00 84.62 147 GLN A N 1
ATOM 1068 C CA . GLN A 1 147 ? -18.632 -11.302 23.539 1.00 84.62 147 GLN A CA 1
ATOM 1069 C C . GLN A 1 147 ? -19.008 -10.944 22.092 1.00 84.62 147 GLN A C 1
ATOM 1071 O O . GLN A 1 147 ? -20.190 -10.884 21.761 1.00 84.62 147 GLN A O 1
ATOM 1076 N N . ILE A 1 148 ? -18.026 -10.765 21.198 1.00 86.44 148 ILE A N 1
ATOM 1077 C CA . ILE A 1 148 ? -18.275 -10.496 19.777 1.00 86.44 148 ILE A CA 1
ATOM 1078 C C . ILE A 1 148 ? -18.591 -11.811 19.061 1.00 86.44 148 ILE A C 1
ATOM 1080 O O . ILE A 1 148 ? -17.696 -12.598 18.730 1.00 86.44 148 ILE A O 1
ATOM 1084 N N . ALA A 1 149 ? -19.870 -12.044 18.759 1.00 86.56 149 ALA A N 1
ATOM 1085 C CA . ALA A 1 149 ? -20.274 -13.263 18.076 1.00 86.56 149 ALA A CA 1
ATOM 1086 C C . ALA A 1 149 ? -19.607 -13.377 16.694 1.00 86.56 149 ALA A C 1
ATOM 1088 O O . ALA A 1 149 ? -19.658 -12.472 15.856 1.00 86.56 149 ALA A O 1
ATOM 1089 N N . GLY A 1 150 ? -18.953 -14.517 16.465 1.00 86.19 150 GLY A N 1
ATOM 1090 C CA . GLY A 1 150 ? -18.229 -14.799 15.226 1.00 86.19 150 GLY A CA 1
ATOM 1091 C C . GLY A 1 150 ? -16.945 -13.987 15.028 1.00 86.19 150 GLY A C 1
ATOM 1092 O O . GLY A 1 150 ? -16.388 -14.048 13.933 1.00 86.19 150 GLY A O 1
ATOM 1093 N N . GLY A 1 151 ? -16.484 -13.230 16.036 1.00 85.50 151 GLY A N 1
ATOM 1094 C CA . GLY A 1 151 ? -15.223 -12.479 15.995 1.00 85.50 151 GLY A CA 1
ATOM 1095 C C . GLY A 1 151 ? -15.155 -11.419 14.891 1.00 85.50 151 GLY A C 1
ATOM 1096 O O . GLY A 1 151 ? -14.067 -11.044 14.460 1.00 85.50 151 GLY A O 1
ATOM 1097 N N . LYS A 1 152 ? -16.308 -10.972 14.380 1.00 86.62 152 LYS A N 1
ATOM 1098 C CA . LYS A 1 152 ? -16.400 -9.995 13.292 1.00 86.62 152 LYS A CA 1
ATOM 1099 C C . LYS A 1 152 ? -17.225 -8.805 13.734 1.00 86.62 152 LYS A C 1
ATOM 1101 O O . LYS A 1 152 ? -18.303 -8.969 14.295 1.00 86.62 152 LYS A O 1
ATOM 1106 N N . ILE A 1 153 ? -16.731 -7.623 13.393 1.00 88.19 153 ILE A N 1
ATOM 1107 C CA . ILE A 1 153 ? -17.438 -6.361 13.568 1.00 88.19 153 ILE A CA 1
ATOM 1108 C C . ILE A 1 153 ? -17.997 -5.935 12.212 1.00 88.19 153 ILE A C 1
ATOM 1110 O O . ILE A 1 153 ? -17.297 -5.969 11.199 1.00 88.19 153 ILE A O 1
ATOM 1114 N N . ARG A 1 154 ? -19.265 -5.532 12.192 1.00 90.69 154 ARG A N 1
ATOM 1115 C CA . ARG A 1 154 ? -19.949 -4.961 11.034 1.00 90.69 154 ARG A CA 1
ATOM 1116 C C . ARG A 1 154 ? -20.468 -3.582 11.397 1.00 90.69 154 ARG A C 1
ATOM 1118 O O . ARG A 1 154 ? -21.133 -3.421 12.411 1.00 90.69 154 ARG A O 1
ATOM 1125 N N . VAL A 1 155 ? -20.210 -2.600 10.546 1.00 91.50 155 VAL A N 1
ATOM 1126 C CA . VAL A 1 155 ? -20.844 -1.284 10.653 1.00 91.50 155 VAL A CA 1
ATOM 1127 C C . VAL A 1 155 ? -21.994 -1.264 9.658 1.00 91.50 155 VAL A C 1
ATOM 1129 O O . VAL A 1 155 ? -21.772 -1.403 8.456 1.00 91.50 155 VAL A O 1
ATOM 1132 N N . LYS A 1 156 ? -23.225 -1.159 10.158 1.00 91.31 156 LYS A N 1
ATOM 1133 C CA . LYS A 1 156 ? -24.436 -1.150 9.329 1.00 91.31 156 LYS A CA 1
ATOM 1134 C C . LYS A 1 156 ? -25.413 -0.080 9.804 1.00 91.31 156 LYS A C 1
ATOM 1136 O O . LYS A 1 156 ? -25.266 0.468 10.893 1.00 91.31 156 LYS A O 1
ATOM 1141 N N . ARG A 1 157 ? -26.429 0.195 8.990 1.00 93.12 157 ARG A N 1
ATOM 1142 C CA . ARG A 1 157 ? -27.612 0.933 9.443 1.00 93.12 157 ARG A CA 1
ATOM 1143 C C . ARG A 1 157 ? -28.513 0.022 10.277 1.00 93.12 157 ARG A C 1
ATOM 1145 O O . ARG A 1 157 ? -28.578 -1.181 10.005 1.00 93.12 157 ARG A O 1
ATOM 1152 N N . ALA A 1 158 ? -29.168 0.596 11.278 1.00 91.31 158 ALA A N 1
ATOM 1153 C CA . ALA A 1 158 ? -30.188 -0.084 12.061 1.00 91.31 158 ALA A CA 1
ATOM 1154 C C . ALA A 1 158 ? -31.439 -0.354 11.215 1.00 91.31 158 ALA A C 1
ATOM 1156 O O . ALA A 1 158 ? -31.690 0.299 10.198 1.00 91.31 158 ALA A O 1
ATOM 1157 N N . GLU A 1 159 ? -32.236 -1.327 11.636 1.00 90.81 159 GLU A N 1
ATOM 1158 C CA . GLU A 1 159 ? -33.582 -1.514 11.101 1.00 90.81 159 GLU A CA 1
ATOM 1159 C C . GLU A 1 159 ? -34.555 -0.521 11.757 1.00 90.81 159 GLU A C 1
ATOM 1161 O O . GLU A 1 159 ? -34.404 -0.138 12.918 1.00 90.81 159 GLU A O 1
ATOM 1166 N N . ALA A 1 160 ? -35.570 -0.069 11.015 1.00 91.62 160 ALA A N 1
ATOM 1167 C CA . ALA A 1 160 ? -36.548 0.872 11.557 1.00 91.62 160 ALA A CA 1
ATOM 1168 C C . ALA A 1 160 ? -37.314 0.242 12.733 1.00 91.62 160 ALA A C 1
ATOM 1170 O O . ALA A 1 160 ? -38.014 -0.755 12.562 1.00 91.62 160 ALA A O 1
ATOM 1171 N N . GLY A 1 161 ? -37.212 0.851 13.915 1.00 89.62 161 GLY A N 1
ATOM 1172 C CA . GLY A 1 161 ? -37.810 0.334 15.145 1.00 89.62 161 GLY A CA 1
ATOM 1173 C C . GLY A 1 161 ? -36.984 -0.754 15.837 1.00 89.62 161 GLY A C 1
ATOM 1174 O O . GLY A 1 161 ? -37.484 -1.363 16.783 1.00 89.62 161 GLY A O 1
ATOM 1175 N N . GLU A 1 162 ? -35.742 -1.000 15.401 1.00 90.44 162 GLU A N 1
ATOM 1176 C CA . GLU A 1 162 ? -34.818 -1.915 16.075 1.00 90.44 162 GLU A CA 1
ATOM 1177 C C . GLU A 1 162 ? -34.626 -1.476 17.532 1.00 90.44 162 GLU A C 1
ATOM 1179 O O . GLU A 1 162 ? -34.320 -0.318 17.822 1.00 90.44 162 GLU A O 1
ATOM 1184 N N . LYS A 1 163 ? -34.853 -2.399 18.468 1.00 91.25 163 LYS A N 1
ATOM 1185 C CA . LYS A 1 163 ? -34.716 -2.127 19.899 1.00 91.25 163 LYS A CA 1
ATOM 1186 C C . LYS A 1 163 ? -33.291 -2.401 20.347 1.00 91.25 163 LYS A C 1
ATOM 1188 O O . LYS A 1 163 ? -32.789 -3.508 20.176 1.00 91.25 163 LYS A O 1
ATOM 1193 N N . PHE A 1 164 ? -32.676 -1.412 20.981 1.00 91.19 164 PHE A N 1
ATOM 1194 C CA . PHE A 1 164 ? -31.310 -1.489 21.476 1.00 91.19 164 PHE A CA 1
ATOM 1195 C C . PHE A 1 164 ? -31.221 -0.976 22.914 1.00 91.19 164 PHE A C 1
ATOM 1197 O O . PHE A 1 164 ? -31.709 0.110 23.226 1.00 91.19 164 PHE A O 1
ATOM 1204 N N . VAL A 1 165 ? -30.594 -1.753 23.801 1.00 91.69 165 VAL A N 1
ATOM 1205 C CA . VAL A 1 165 ? -30.406 -1.377 25.210 1.00 91.69 165 VAL A CA 1
ATOM 1206 C C . VAL A 1 165 ? -29.021 -0.769 25.390 1.00 91.69 165 VAL A C 1
ATOM 1208 O O . VAL A 1 165 ? -28.002 -1.456 25.269 1.00 91.69 165 VAL A O 1
ATOM 1211 N N . THR A 1 166 ? -28.985 0.522 25.709 1.00 89.50 166 THR A N 1
ATOM 1212 C CA . THR A 1 166 ? -27.737 1.244 25.964 1.00 89.50 166 THR A CA 1
ATOM 1213 C C . THR A 1 166 ? -27.123 0.865 27.313 1.00 89.50 166 THR A C 1
ATOM 1215 O O . THR A 1 166 ? -27.765 0.255 28.169 1.00 89.50 166 THR A O 1
ATOM 1218 N N . LEU A 1 167 ? -25.850 1.215 27.513 1.00 87.75 167 LEU A N 1
ATOM 1219 C CA . LEU A 1 167 ? -25.091 0.915 28.735 1.00 87.75 167 LEU A CA 1
ATOM 1220 C C . LEU A 1 167 ? -25.748 1.445 30.030 1.00 87.75 167 LEU A C 1
ATOM 1222 O O . LEU A 1 167 ? -25.548 0.878 31.100 1.00 87.75 167 LEU A O 1
ATOM 1226 N N . ASP A 1 168 ? -26.573 2.491 29.935 1.00 88.31 168 ASP A N 1
ATOM 1227 C CA . ASP A 1 168 ? -27.391 3.039 31.031 1.00 88.31 168 ASP A CA 1
ATOM 1228 C C . ASP A 1 168 ? -28.612 2.163 31.398 1.00 88.31 168 ASP A C 1
ATOM 1230 O O . ASP A 1 168 ? -29.336 2.467 32.345 1.00 88.31 168 ASP A O 1
ATOM 1234 N N . GLY A 1 169 ? -28.848 1.069 30.668 1.00 88.06 169 GLY A N 1
ATOM 1235 C CA . GLY A 1 169 ? -29.977 0.162 30.858 1.00 88.06 169 GLY A CA 1
ATOM 1236 C C . GLY A 1 169 ? -31.290 0.646 30.240 1.00 88.06 169 GLY A C 1
ATOM 1237 O O . GLY A 1 169 ? -32.315 -0.006 30.439 1.00 88.06 169 GLY A O 1
ATOM 1238 N N . VAL A 1 170 ? -31.277 1.755 29.496 1.00 91.44 170 VAL A N 1
ATOM 1239 C CA . VAL A 1 170 ? -32.459 2.289 28.813 1.00 91.44 170 VAL A CA 1
ATOM 1240 C C . VAL A 1 170 ? -32.618 1.612 27.452 1.00 91.44 170 VAL A C 1
ATOM 1242 O O . VAL A 1 170 ? -31.677 1.536 26.664 1.00 91.44 170 VAL A O 1
ATOM 1245 N N . GLU A 1 171 ? -33.823 1.128 27.159 1.00 93.00 171 GLU A N 1
ATOM 1246 C CA . GLU A 1 171 ? -34.172 0.631 25.827 1.00 93.00 171 GLU A CA 1
ATOM 1247 C C . GLU A 1 171 ? -34.498 1.806 24.899 1.00 93.00 171 GLU A C 1
ATOM 1249 O O . GLU A 1 171 ? -35.301 2.681 25.229 1.00 93.00 171 GLU A O 1
ATOM 1254 N N . ARG A 1 172 ? -33.874 1.819 23.724 1.00 90.94 172 ARG A N 1
ATOM 1255 C CA . ARG A 1 172 ? -34.045 2.839 22.690 1.00 90.94 172 ARG A CA 1
ATOM 1256 C C . ARG A 1 172 ? -34.538 2.171 21.414 1.00 90.94 172 ARG A C 1
ATOM 1258 O O . ARG A 1 172 ? -34.098 1.076 21.077 1.00 90.94 172 ARG A O 1
ATOM 1265 N N . SER A 1 173 ? -35.474 2.818 20.725 1.00 93.75 173 SER A N 1
ATOM 1266 C CA . SER A 1 173 ? -35.916 2.404 19.389 1.00 93.75 173 SER A CA 1
ATOM 1267 C C . SER A 1 173 ? -35.131 3.192 18.352 1.00 93.75 173 SER A C 1
ATOM 1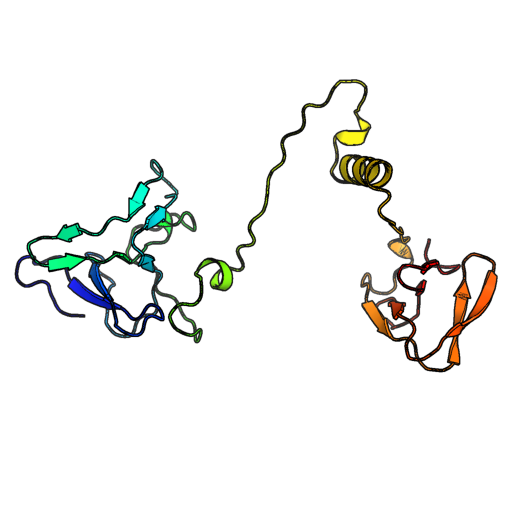269 O O . SER A 1 173 ? -35.178 4.421 18.363 1.00 93.75 173 SER A O 1
ATOM 1271 N N . LEU A 1 174 ? -34.402 2.484 17.499 1.00 92.62 174 LEU A N 1
ATOM 1272 C CA . LEU A 1 174 ? -33.540 3.065 16.480 1.00 92.62 174 LEU A CA 1
ATOM 1273 C C . LEU A 1 174 ? -34.325 3.378 15.204 1.00 92.62 174 LEU A C 1
ATOM 1275 O O . LEU A 1 174 ? -35.334 2.742 14.882 1.00 92.62 174 LEU A O 1
ATOM 1279 N N . GLN A 1 175 ? -33.857 4.377 14.472 1.00 92.44 175 GLN A N 1
ATOM 1280 C CA . GLN A 1 175 ? -34.340 4.734 13.147 1.00 92.44 175 GLN A CA 1
ATOM 1281 C C . GLN A 1 175 ? -33.455 4.097 12.071 1.00 92.44 175 GLN A C 1
ATOM 1283 O O . GLN A 1 175 ? -32.292 3.791 12.304 1.00 92.44 175 GLN A O 1
ATOM 1288 N N . ALA A 1 176 ? -33.981 3.934 10.854 1.00 91.00 176 ALA A N 1
ATOM 1289 C CA . ALA A 1 176 ? -33.239 3.306 9.751 1.00 91.00 176 ALA A CA 1
ATOM 1290 C C . ALA A 1 176 ? -31.993 4.093 9.287 1.00 91.00 176 ALA A C 1
ATOM 1292 O O . ALA A 1 176 ? -31.198 3.603 8.484 1.00 91.00 176 ALA A O 1
ATOM 1293 N N . GLU A 1 177 ? -31.846 5.335 9.743 1.00 90.44 177 GLU A N 1
ATOM 1294 C CA . GLU A 1 177 ? -30.683 6.189 9.499 1.00 90.44 177 GLU A CA 1
ATOM 1295 C C . GLU A 1 177 ? -29.604 6.073 10.581 1.00 90.44 177 GLU A C 1
ATOM 1297 O O . GLU A 1 177 ? -28.460 6.454 10.326 1.00 90.44 177 GLU A O 1
ATOM 1302 N N . ASP A 1 178 ? -29.930 5.487 11.737 1.00 91.31 178 ASP A N 1
ATOM 1303 C CA . ASP A 1 178 ? -28.974 5.287 12.818 1.00 91.31 178 ASP A CA 1
ATOM 1304 C C . ASP A 1 178 ? -27.909 4.269 12.405 1.00 91.31 178 ASP A C 1
ATOM 1306 O O . ASP A 1 178 ? -28.201 3.192 11.873 1.00 91.31 178 ASP A O 1
ATOM 1310 N N . LEU A 1 179 ? -26.647 4.606 12.663 1.00 92.94 179 LEU A N 1
ATOM 1311 C CA . LEU A 1 179 ? -25.517 3.724 12.404 1.00 92.94 179 LEU A CA 1
ATOM 1312 C C . LEU A 1 179 ? -25.204 2.909 13.661 1.00 92.94 179 LEU A C 1
ATOM 1314 O O . LEU A 1 179 ? -25.029 3.460 14.749 1.00 92.94 179 LEU A O 1
ATOM 1318 N N . VAL A 1 180 ? -25.083 1.594 13.507 1.00 92.81 180 VAL A N 1
ATOM 1319 C CA . VAL A 1 180 ? -24.765 0.668 14.596 1.00 92.81 180 VAL A CA 1
ATOM 1320 C C . VAL A 1 180 ? -23.509 -0.135 14.290 1.00 92.81 180 VAL A C 1
ATOM 1322 O O . VAL A 1 180 ? -23.220 -0.497 13.145 1.00 92.81 180 VAL A O 1
ATOM 1325 N N . ILE A 1 181 ? -22.761 -0.426 15.348 1.00 92.25 181 ILE A N 1
ATOM 1326 C CA . ILE A 1 181 ? -21.688 -1.414 15.346 1.00 92.25 181 ILE A CA 1
ATOM 1327 C C . ILE A 1 181 ? -22.324 -2.729 15.785 1.00 92.25 181 ILE A C 1
ATOM 1329 O O . ILE A 1 181 ? -22.843 -2.811 16.894 1.00 92.25 181 ILE A O 1
ATOM 1333 N N . ALA A 1 182 ? -22.304 -3.732 14.916 1.00 91.38 182 ALA A N 1
ATOM 1334 C CA . ALA A 1 182 ? -22.941 -5.027 15.104 1.00 91.38 182 ALA A CA 1
ATOM 1335 C C . ALA A 1 182 ? -21.935 -6.181 14.991 1.00 91.38 182 ALA A C 1
ATOM 1337 O O . ALA A 1 182 ? -20.835 -6.017 14.457 1.00 91.38 182 ALA A O 1
ATOM 1338 N N . ASP A 1 183 ? -22.322 -7.354 15.478 1.00 91.06 183 ASP A N 1
ATOM 1339 C CA . ASP A 1 183 ? -21.542 -8.588 15.358 1.00 91.06 183 ASP A CA 1
ATOM 1340 C C . ASP A 1 183 ? -21.766 -9.312 14.006 1.00 91.06 183 ASP A C 1
ATOM 1342 O O . ASP A 1 183 ? -22.436 -8.813 13.090 1.00 91.06 183 ASP A O 1
ATOM 1346 N N . ALA A 1 184 ? -21.214 -10.523 13.856 1.00 88.88 184 ALA A N 1
ATOM 1347 C CA . ALA A 1 184 ? -21.400 -11.342 12.655 1.00 88.88 184 ALA A CA 1
ATOM 1348 C C . ALA A 1 184 ? -22.863 -11.755 12.403 1.00 88.88 184 ALA A C 1
ATOM 1350 O O . ALA A 1 184 ? -23.234 -12.002 11.250 1.00 88.88 184 ALA A O 1
ATOM 1351 N N . ASN A 1 185 ? -23.680 -11.823 13.456 1.00 87.81 185 ASN A N 1
ATOM 1352 C CA . ASN A 1 185 ? -25.097 -12.176 13.392 1.00 87.81 185 ASN A CA 1
ATOM 1353 C C . ASN A 1 185 ? -25.973 -10.962 13.052 1.00 87.81 185 ASN A C 1
ATOM 1355 O O . ASN A 1 185 ? -27.146 -11.122 12.727 1.00 87.81 185 ASN A O 1
ATOM 1359 N N . GLY A 1 186 ? -25.396 -9.758 13.073 1.00 84.56 186 GLY A N 1
ATOM 1360 C CA . GLY A 1 186 ? -26.098 -8.510 12.811 1.00 84.56 186 GLY A CA 1
ATOM 1361 C C . GLY A 1 186 ? -26.773 -7.916 14.044 1.00 84.56 186 GLY A C 1
ATOM 1362 O O . GLY A 1 186 ? -27.519 -6.952 13.878 1.00 84.56 186 GLY A O 1
ATOM 1363 N N . ALA A 1 187 ? -26.501 -8.446 15.242 1.00 86.75 187 ALA A N 1
ATOM 1364 C CA . ALA A 1 187 ? -26.995 -7.889 16.494 1.00 86.75 187 ALA A CA 1
ATOM 1365 C C . ALA A 1 187 ? -26.208 -6.621 16.850 1.00 86.75 187 ALA A C 1
ATOM 1367 O O . ALA A 1 187 ? -24.974 -6.634 16.860 1.00 86.75 187 ALA A O 1
ATOM 1368 N N . ALA A 1 188 ? -26.914 -5.523 17.131 1.00 89.69 188 ALA A N 1
ATOM 1369 C CA . ALA A 1 188 ? -26.294 -4.264 17.520 1.00 89.69 188 ALA A CA 1
ATOM 1370 C C . ALA A 1 188 ? -25.576 -4.390 18.875 1.00 89.69 188 ALA A C 1
ATOM 1372 O O . ALA A 1 188 ? -26.158 -4.798 19.879 1.00 89.69 188 ALA A O 1
ATOM 1373 N N . MET A 1 189 ? -24.305 -3.996 18.896 1.00 90.44 189 MET A N 1
ATOM 1374 C CA . MET A 1 189 ? -23.448 -3.937 20.081 1.00 90.44 189 MET A CA 1
ATOM 1375 C C . MET A 1 189 ? -23.257 -2.500 20.573 1.00 90.44 189 MET A C 1
ATOM 1377 O O . MET A 1 189 ? -23.079 -2.285 21.764 1.00 90.44 189 MET A O 1
ATOM 1381 N N . ALA A 1 190 ? -23.284 -1.508 19.682 1.00 91.56 190 ALA A N 1
ATOM 1382 C CA . ALA A 1 190 ? -23.185 -0.093 20.035 1.00 91.56 190 ALA A CA 1
ATOM 1383 C C . ALA A 1 190 ? -23.880 0.794 18.997 1.00 91.56 190 ALA A C 1
ATOM 1385 O O . ALA A 1 190 ? -23.887 0.482 17.805 1.00 91.56 190 ALA A O 1
ATOM 1386 N N . LEU A 1 191 ? -24.381 1.946 19.442 1.00 90.38 191 LEU A N 1
ATOM 1387 C CA . LEU A 1 191 ? -24.725 3.068 18.576 1.00 90.38 191 LEU A CA 1
ATOM 1388 C C . LEU A 1 191 ? -23.415 3.749 18.154 1.00 90.38 191 LEU A C 1
ATOM 1390 O O . LEU A 1 191 ? -22.675 4.272 18.997 1.00 90.38 191 LEU A O 1
ATOM 1394 N N . ALA A 1 192 ? -23.090 3.683 16.865 1.00 88.44 192 ALA A N 1
ATOM 1395 C CA . ALA A 1 192 ? -21.753 3.971 16.361 1.00 88.44 192 ALA A CA 1
ATOM 1396 C C . ALA A 1 192 ? -21.326 5.414 16.675 1.00 88.44 192 ALA A C 1
ATOM 1398 O O . ALA A 1 192 ? -21.949 6.371 16.227 1.00 88.44 192 ALA A O 1
ATOM 1399 N N . GLY A 1 193 ? -20.256 5.564 17.461 1.00 82.31 193 GLY A N 1
ATOM 1400 C CA . GLY A 1 193 ? -19.715 6.872 17.846 1.00 82.31 193 GLY A CA 1
ATOM 1401 C C . GLY A 1 193 ? -20.555 7.655 18.861 1.00 82.31 193 GLY A C 1
ATOM 1402 O O . GLY A 1 193 ? -20.197 8.786 19.177 1.00 82.31 193 GLY A O 1
ATOM 1403 N N . VAL A 1 194 ? -21.636 7.069 19.388 1.00 86.62 194 VAL A N 1
ATOM 1404 C CA . VAL A 1 194 ? -22.551 7.750 20.315 1.00 86.62 194 VAL A CA 1
ATOM 1405 C C . VAL A 1 194 ? -22.636 7.027 21.656 1.00 86.62 194 VAL A C 1
ATOM 1407 O O . VAL A 1 194 ? -22.398 7.648 22.689 1.00 86.62 194 VAL A O 1
ATOM 1410 N N . PHE A 1 195 ? -22.970 5.729 21.673 1.00 87.19 195 PHE A N 1
ATOM 1411 C CA . PHE A 1 195 ? -23.226 5.019 22.931 1.00 87.19 195 PHE A CA 1
ATOM 1412 C C . PHE A 1 195 ? -22.983 3.509 22.837 1.00 87.19 195 PHE A C 1
ATOM 1414 O O . PHE A 1 195 ? -23.440 2.856 21.903 1.00 87.19 195 PHE A O 1
ATOM 1421 N N . GLY A 1 196 ? -22.304 2.942 23.837 1.00 88.00 196 GLY A N 1
ATOM 1422 C CA . GLY A 1 196 ? -22.100 1.494 23.953 1.00 88.00 196 GLY A CA 1
ATOM 1423 C C . GLY A 1 196 ? -23.367 0.745 24.371 1.00 88.00 196 GLY A C 1
ATOM 1424 O O . GLY A 1 196 ? -24.255 1.311 25.019 1.00 88.00 196 GLY A O 1
ATOM 1425 N N . GLY A 1 197 ? -23.444 -0.532 24.012 1.00 87.25 197 GLY A N 1
ATOM 1426 C CA . GLY A 1 197 ? -24.495 -1.438 24.462 1.00 87.25 197 GLY A CA 1
ATOM 1427 C C . GLY A 1 197 ? -24.176 -2.035 25.821 1.00 87.25 197 GLY A C 1
ATOM 1428 O O . GLY A 1 197 ? -23.028 -2.090 26.254 1.00 87.25 197 GLY A O 1
ATOM 1429 N N . LYS A 1 198 ? -25.210 -2.508 26.513 1.00 86.38 198 LYS A N 1
ATOM 1430 C CA . LYS A 1 198 ? -25.052 -3.103 27.847 1.00 86.38 198 LYS A CA 1
ATOM 1431 C C . LYS A 1 198 ? -24.199 -4.380 27.861 1.00 86.38 198 LYS A C 1
ATOM 1433 O O . LYS A 1 198 ? -23.620 -4.709 28.887 1.00 86.38 198 LYS A O 1
ATOM 1438 N N . THR A 1 199 ? -24.164 -5.112 26.753 1.00 75.06 199 THR A N 1
ATOM 1439 C CA . THR A 1 199 ? -23.522 -6.432 26.636 1.00 75.06 199 THR A CA 1
ATOM 1440 C C . THR A 1 199 ? -22.261 -6.399 25.777 1.00 75.06 199 THR A C 1
ATOM 1442 O O . THR A 1 199 ? -21.831 -7.434 25.288 1.00 75.06 199 THR A O 1
ATOM 1445 N N . SER A 1 200 ? -21.723 -5.214 25.486 1.00 63.88 200 SER A N 1
ATOM 1446 C CA . SER A 1 200 ? -20.652 -5.063 24.501 1.00 63.88 200 SER A CA 1
ATOM 1447 C C . SER A 1 200 ? -19.262 -4.884 25.120 1.00 63.88 200 SER A C 1
ATOM 1449 O O . SER A 1 200 ? -18.281 -4.894 24.379 1.00 63.88 200 SER A O 1
ATOM 1451 N N . GLY A 1 201 ? -19.150 -4.740 26.446 1.00 52.84 201 GLY A N 1
ATOM 1452 C CA . GLY A 1 201 ? -17.883 -4.529 27.154 1.00 52.84 201 GLY A CA 1
ATOM 1453 C C . GLY A 1 201 ? -17.961 -4.811 28.644 1.00 52.84 201 GLY A C 1
ATOM 1454 O O . GLY A 1 201 ? -19.082 -4.761 29.198 1.00 52.84 201 GLY A O 1
#

Organism: Tanacetum cinerariifolium (NCBI:txid118510)

pLDDT: mean 85.63, std 5.99, range [52.84, 93.75]

InterPro domains:
  IPR002547 tRNA-binding domain [PF01588] (1-97)
  IPR002547 tRNA-binding domain [PS50886] (1-100)
  IPR005146 B3/B4 tRNA-binding domain [PF03483] (136-200)
  IPR012340 Nucleic acid-binding, OB-fold [G3DSA:2.40.50.140] (1-106)
  IPR012340 Nucleic acid-binding, OB-fold [SSF50249] (1-144)
  IPR020825 Phenylalanyl-tRNA synthetase-like, B3/B4 [G3DSA:3.50.40.10] (133-201)
  IPR033714 Phenylalanly tRNA synthetase, tRNA-binding-domain [cd02796] (1-99)

Sequence (201 aa):
CERHPDADKLSLTTVAVGDDMPRQIVCGAPNVAAGQRVVVALEGAMLHPSTGEPFKIKKSKIRGAASEGMICAEDEIGLGQSHAGIMVLDTDLPDGTPAAEYFGLGSDTEIEIGLTPNRADAASHYGVARELRALLGQPLHAFDANQIAGGKIRVKRAEAGEKFVTLDGVERSLQAEDLVIADANGAAMALAGVFGGKTSG

Secondary structure (DSSP, 8-state):
-EE-TT-TT-EEEEE--SSSSPEEEEE--TT--TT-EE-EEETTPEE--SSS--EE---EEETTEEE-EEEPPTTTTTS-S--SSPPEE---PPTT--HHHHTT------------TT-GGGSSHHHHHHHHHHHH--------GGGSGGG--EEEEPPTT-EEEBTTS-EEEPPTT-EEEE-TT--EEEETTTEEBTT--